Protein AF-A0A9E0DA96-F1 (afdb_monomer_lite)

Structure (mmCIF, N/CA/C/O backbone):
data_AF-A0A9E0DA96-F1
#
_entry.id   AF-A0A9E0DA96-F1
#
loop_
_atom_site.group_PDB
_atom_site.id
_atom_site.type_symbol
_atom_site.label_atom_id
_atom_site.label_alt_id
_atom_site.label_comp_id
_atom_site.label_asym_id
_atom_site.label_entity_id
_atom_site.label_seq_id
_atom_site.pdbx_PDB_ins_code
_atom_site.Cartn_x
_atom_site.Cartn_y
_atom_site.Cartn_z
_atom_site.occupancy
_atom_site.B_iso_or_equiv
_atom_site.auth_seq_id
_atom_site.auth_comp_id
_atom_site.auth_asym_id
_atom_site.auth_atom_id
_atom_site.pdbx_PDB_model_num
ATOM 1 N N . MET A 1 1 ? -25.715 -12.085 7.629 1.00 47.50 1 MET A N 1
ATOM 2 C CA . MET A 1 1 ? -24.615 -11.897 6.659 1.00 47.50 1 MET A CA 1
ATOM 3 C C . MET A 1 1 ? -23.548 -11.088 7.364 1.00 47.50 1 MET A C 1
ATOM 5 O O . MET A 1 1 ? -23.896 -10.048 7.914 1.00 47.50 1 MET A O 1
ATOM 9 N N . SER A 1 2 ? -22.311 -11.583 7.435 1.00 67.38 2 SER A N 1
ATOM 10 C CA . SER A 1 2 ? -21.195 -10.805 7.982 1.00 67.38 2 SER A CA 1
ATOM 11 C C . SER A 1 2 ? -20.965 -9.583 7.097 1.00 67.38 2 SER A C 1
ATOM 13 O O . SER A 1 2 ? -21.056 -9.684 5.877 1.00 67.38 2 SER A O 1
ATOM 15 N N . ARG A 1 3 ? -20.715 -8.424 7.704 1.00 85.88 3 ARG A N 1
ATOM 16 C CA . ARG A 1 3 ? -20.295 -7.226 6.967 1.00 85.88 3 ARG A CA 1
ATOM 17 C C . ARG A 1 3 ? -18.830 -7.373 6.510 1.00 85.88 3 ARG A C 1
ATOM 19 O O . ARG A 1 3 ? -18.086 -8.066 7.209 1.00 85.88 3 ARG A O 1
ATOM 26 N N . PRO A 1 4 ? -18.400 -6.675 5.441 1.00 90.69 4 PRO A N 1
ATOM 27 C CA . PRO A 1 4 ? -17.008 -6.695 4.996 1.00 90.69 4 PRO A CA 1
ATOM 28 C C . PRO A 1 4 ? -16.042 -6.249 6.091 1.00 90.69 4 PRO A C 1
ATOM 30 O O . PRO A 1 4 ? -16.393 -5.409 6.930 1.00 90.69 4 PRO A O 1
ATOM 33 N N . LEU A 1 5 ? -14.805 -6.747 6.014 1.00 92.12 5 LEU A N 1
ATOM 34 C CA . LEU A 1 5 ? -13.672 -6.193 6.750 1.00 92.12 5 LEU A CA 1
ATOM 35 C C . LEU A 1 5 ? -13.406 -4.773 6.237 1.00 92.12 5 LEU A C 1
ATOM 37 O O . LEU A 1 5 ? -13.048 -4.583 5.073 1.00 92.12 5 LEU A O 1
ATOM 41 N N . ARG A 1 6 ? -13.583 -3.776 7.104 1.00 94.12 6 ARG A N 1
ATOM 42 C CA . ARG A 1 6 ? -13.403 -2.363 6.769 1.00 94.12 6 ARG A CA 1
ATOM 43 C C . ARG A 1 6 ? -11.992 -1.898 7.097 1.00 94.12 6 ARG A C 1
ATOM 45 O O . ARG A 1 6 ? -11.590 -1.896 8.261 1.00 94.12 6 ARG A O 1
ATOM 52 N N . ILE A 1 7 ? -11.256 -1.479 6.074 1.00 95.12 7 ILE A N 1
ATOM 53 C CA . ILE A 1 7 ? -9.856 -1.068 6.177 1.00 95.12 7 ILE A CA 1
ATOM 54 C C . ILE A 1 7 ? -9.731 0.447 6.006 1.00 95.12 7 ILE A C 1
ATOM 56 O O . ILE A 1 7 ? -10.091 1.007 4.969 1.00 95.12 7 ILE A O 1
ATOM 60 N N . GLY A 1 8 ? -9.160 1.106 7.012 1.00 93.88 8 GLY A N 1
ATOM 61 C CA . GLY A 1 8 ? -8.645 2.466 6.898 1.00 93.88 8 GLY A CA 1
ATOM 62 C C . GLY A 1 8 ? -7.206 2.425 6.390 1.00 93.88 8 GLY A C 1
ATOM 63 O O . GLY A 1 8 ? -6.317 1.960 7.100 1.00 93.88 8 GLY A O 1
ATOM 64 N N . LEU A 1 9 ? -6.961 2.888 5.165 1.00 93.19 9 LEU A N 1
ATOM 65 C CA . LEU A 1 9 ? -5.626 2.876 4.562 1.00 93.19 9 LEU A CA 1
ATOM 66 C C . LEU A 1 9 ? -4.944 4.242 4.712 1.00 93.19 9 LEU A C 1
ATOM 68 O O . LEU A 1 9 ? -5.513 5.277 4.365 1.00 93.19 9 LEU A O 1
ATOM 72 N N . ILE A 1 10 ? -3.710 4.243 5.215 1.00 89.56 10 ILE A N 1
ATOM 73 C CA . ILE A 1 10 ? -2.866 5.429 5.360 1.00 89.56 10 ILE A CA 1
ATOM 74 C C . ILE A 1 10 ? -1.565 5.198 4.586 1.00 89.56 10 ILE A C 1
ATOM 76 O O . ILE A 1 10 ? -0.811 4.272 4.873 1.00 89.56 10 ILE A O 1
ATOM 80 N N . SER A 1 11 ? -1.293 6.074 3.621 1.00 87.50 11 SER A N 1
ATOM 81 C CA . SER A 1 11 ? -0.037 6.125 2.871 1.00 87.50 11 SER A CA 1
ATOM 82 C C . SER A 1 11 ? 0.258 7.570 2.436 1.00 87.50 11 SER A C 1
ATOM 84 O O . SER A 1 11 ? -0.482 8.492 2.793 1.00 87.50 11 SER A O 1
ATOM 86 N N . GLU A 1 12 ? 1.369 7.785 1.741 1.00 78.06 12 GLU A N 1
ATOM 87 C CA . GLU A 1 12 ? 1.944 9.106 1.459 1.00 78.06 12 GLU A CA 1
ATOM 88 C C . GLU A 1 12 ? 1.252 9.847 0.323 1.00 78.06 12 GLU A C 1
ATOM 90 O O . GLU A 1 12 ? 0.945 11.040 0.438 1.00 78.06 12 GLU A O 1
ATOM 95 N N . GLY A 1 13 ? 1.004 9.148 -0.779 1.00 75.00 13 GLY A N 1
ATOM 96 C CA . GLY A 1 13 ? 0.728 9.792 -2.044 1.00 75.00 13 GLY A CA 1
ATOM 97 C C . GLY A 1 13 ? -0.577 9.37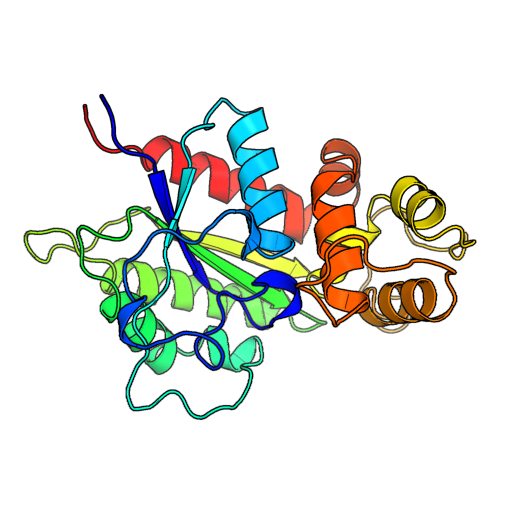3 -2.697 1.00 75.00 13 GLY A C 1
ATOM 98 O O . GLY A 1 13 ? -1.322 8.478 -2.293 1.00 75.00 13 GLY A O 1
ATOM 99 N N . ARG A 1 14 ? -0.856 10.100 -3.775 1.00 77.00 14 ARG A N 1
ATOM 100 C CA . ARG A 1 14 ? -1.985 9.846 -4.663 1.00 77.00 14 ARG A CA 1
ATOM 101 C C . ARG A 1 14 ? -1.751 8.620 -5.550 1.00 77.00 14 ARG A C 1
ATOM 103 O O . ARG A 1 14 ? -2.719 8.060 -6.048 1.00 77.00 14 ARG A O 1
ATOM 110 N N . LEU A 1 15 ? -0.498 8.214 -5.765 1.00 78.12 15 LEU A N 1
ATOM 111 C CA . LEU A 1 15 ? -0.156 7.048 -6.588 1.00 78.12 15 LEU A CA 1
ATOM 112 C C . LEU A 1 15 ? -0.643 5.751 -5.928 1.00 78.12 15 LEU A C 1
ATOM 114 O O . LEU A 1 15 ? -1.243 4.896 -6.575 1.00 78.12 15 LEU A O 1
ATOM 118 N N . GLU A 1 16 ? -0.463 5.665 -4.618 1.00 82.69 16 GLU A N 1
ATOM 119 C CA . GLU A 1 16 ? -0.844 4.548 -3.766 1.00 82.69 16 GLU A CA 1
ATOM 120 C C . GLU A 1 16 ? -2.354 4.576 -3.503 1.00 82.69 16 GLU A C 1
ATOM 122 O O . GLU A 1 16 ? -3.038 3.548 -3.571 1.00 82.69 16 GLU A O 1
ATOM 127 N N . LEU A 1 17 ? -2.880 5.775 -3.223 1.00 82.56 17 LEU A N 1
ATOM 128 C CA . LEU A 1 17 ? -4.237 5.955 -2.716 1.00 82.56 17 LEU A CA 1
ATOM 129 C C . LEU A 1 17 ? -5.292 6.284 -3.787 1.00 82.56 17 LEU A C 1
ATOM 131 O O . LEU A 1 17 ? -6.487 6.220 -3.515 1.00 82.56 17 LEU A O 1
ATOM 135 N N . GLY A 1 18 ? -4.894 6.614 -5.013 1.00 82.38 18 GLY A N 1
ATOM 136 C CA . GLY A 1 18 ? -5.836 6.978 -6.069 1.00 82.38 18 GLY A CA 1
ATOM 137 C C . GLY A 1 18 ? -6.607 8.255 -5.723 1.00 82.38 18 GLY A C 1
ATOM 138 O O . GLY A 1 18 ? -6.023 9.271 -5.345 1.00 82.38 18 GLY A O 1
ATOM 139 N N . THR A 1 19 ? -7.932 8.235 -5.864 1.00 76.12 19 THR A N 1
ATOM 140 C CA . THR A 1 19 ? -8.780 9.403 -5.547 1.00 76.12 19 THR A CA 1
ATOM 141 C C . THR A 1 19 ? -9.256 9.447 -4.096 1.00 76.12 19 THR A C 1
ATOM 143 O O . THR A 1 19 ? -10.025 10.334 -3.742 1.00 76.12 19 THR A O 1
ATOM 146 N N . SER A 1 20 ? -8.777 8.546 -3.231 1.00 71.19 20 SER A N 1
ATOM 147 C CA . SER A 1 20 ? -9.152 8.516 -1.811 1.00 71.19 20 SER A CA 1
ATOM 148 C C . SER A 1 20 ? -8.359 9.477 -0.910 1.00 71.19 20 SER A C 1
ATOM 150 O O . SER A 1 20 ? -8.432 9.398 0.319 1.00 71.19 20 SER A O 1
ATOM 152 N N . VAL A 1 21 ? -7.629 10.427 -1.499 1.00 71.06 21 VAL A N 1
ATOM 153 C CA . VAL A 1 21 ? -6.859 11.448 -0.772 1.00 71.06 21 VAL A CA 1
ATOM 154 C C . VAL A 1 21 ? -7.766 12.639 -0.385 1.00 71.06 21 VAL A C 1
ATOM 156 O O . VAL A 1 21 ? -8.583 13.072 -1.201 1.00 71.06 21 VAL A O 1
ATOM 159 N N . PRO A 1 22 ? -7.671 13.208 0.840 1.00 61.75 22 PRO A N 1
ATOM 160 C CA . PRO A 1 22 ? -8.656 14.186 1.338 1.00 61.75 22 PRO A CA 1
ATOM 161 C C . PRO A 1 22 ? -8.767 15.515 0.611 1.00 61.75 22 PRO A C 1
ATOM 163 O O . PRO A 1 22 ? -9.748 16.227 0.801 1.00 61.75 22 PRO A O 1
ATOM 166 N N . ASP A 1 23 ? -7.747 15.911 -0.140 1.00 64.38 23 ASP A N 1
ATOM 167 C CA . ASP A 1 23 ? -7.777 17.134 -0.936 1.00 64.38 23 ASP A CA 1
ATOM 168 C C . ASP A 1 23 ? -8.729 17.021 -2.137 1.00 64.38 23 ASP A C 1
ATOM 170 O O . ASP A 1 23 ? -9.162 18.046 -2.663 1.00 64.38 23 ASP A O 1
ATOM 174 N N . ILE A 1 24 ? -9.088 15.792 -2.519 1.00 63.44 24 ILE A N 1
ATOM 175 C CA . ILE A 1 24 ? -10.028 15.464 -3.596 1.00 63.44 24 ILE A CA 1
ATOM 176 C C . ILE A 1 24 ? -11.423 15.133 -3.039 1.00 63.44 24 ILE A C 1
ATOM 178 O O . ILE A 1 24 ? -12.418 15.312 -3.738 1.00 63.44 24 ILE A O 1
ATOM 182 N N . LEU A 1 25 ? -11.503 14.672 -1.787 1.00 68.38 25 LEU A N 1
ATOM 183 C CA . LEU A 1 25 ? -12.739 14.178 -1.179 1.00 68.38 25 LEU A CA 1
ATOM 184 C C . LEU A 1 25 ? -13.660 15.292 -0.672 1.00 68.38 25 LEU A C 1
ATOM 186 O O . LEU A 1 25 ? -13.225 16.255 -0.025 1.00 68.38 25 LEU A O 1
ATOM 190 N N . ASP A 1 26 ? -14.960 15.106 -0.900 1.00 77.12 26 ASP A N 1
ATOM 191 C CA . ASP A 1 26 ? -15.992 15.893 -0.239 1.00 77.12 26 ASP A CA 1
ATOM 192 C C . ASP A 1 26 ? -15.986 15.549 1.266 1.00 77.12 26 ASP A C 1
ATOM 194 O O . ASP A 1 26 ? -15.904 14.371 1.624 1.00 77.12 26 ASP A O 1
ATOM 198 N N . PRO A 1 27 ? -16.063 16.532 2.185 1.00 78.38 27 PRO A N 1
ATOM 199 C CA . PRO A 1 27 ? -16.169 16.256 3.618 1.00 78.38 27 PRO A CA 1
ATOM 200 C C . PRO A 1 27 ? -17.270 15.250 3.986 1.00 78.38 27 PRO A C 1
ATOM 202 O O . PRO A 1 27 ? -17.114 14.501 4.948 1.00 78.38 27 PRO A O 1
ATOM 205 N N . SER A 1 28 ? -18.364 15.217 3.223 1.00 82.06 28 SER A N 1
ATOM 206 C CA . SER A 1 28 ? -19.478 14.291 3.424 1.00 82.06 28 SER A CA 1
ATOM 207 C C . SER A 1 28 ? -19.148 12.837 3.081 1.00 82.06 28 SER A C 1
ATOM 209 O O . SER A 1 28 ? -19.948 11.962 3.409 1.00 82.06 28 SER A O 1
ATOM 211 N N . ASP A 1 29 ? -18.009 12.554 2.444 1.00 84.94 29 ASP A N 1
ATOM 212 C CA . ASP A 1 29 ? -17.572 11.195 2.108 1.00 84.94 29 ASP A CA 1
ATOM 213 C C . ASP A 1 29 ? -16.848 10.477 3.249 1.00 84.94 29 ASP A C 1
ATOM 215 O O . ASP A 1 29 ? -16.639 9.267 3.167 1.00 84.94 29 ASP A O 1
ATOM 219 N N . GLY A 1 30 ? -16.514 11.177 4.337 1.00 85.69 30 GLY A N 1
ATOM 220 C CA . GLY A 1 30 ? -15.904 10.567 5.518 1.00 85.69 30 GLY A CA 1
ATOM 221 C C . GLY A 1 30 ? -16.715 9.380 6.052 1.00 85.69 30 GLY A C 1
ATOM 222 O O . GLY A 1 30 ? -17.937 9.454 6.186 1.00 85.69 30 GLY A O 1
ATOM 223 N N . GLY A 1 31 ? -16.036 8.265 6.328 1.00 87.12 31 GLY A N 1
ATOM 224 C CA . GLY A 1 31 ? -16.654 7.040 6.841 1.00 87.12 31 GLY A CA 1
ATOM 225 C C . GLY A 1 31 ? -17.381 6.194 5.790 1.00 87.12 31 GLY A C 1
ATOM 226 O O . GLY A 1 31 ? -17.819 5.085 6.101 1.00 87.12 31 GLY A O 1
ATOM 227 N N . LYS A 1 32 ? -17.503 6.663 4.539 1.00 92.06 32 LYS A N 1
ATOM 228 C CA . LYS A 1 32 ? -18.099 5.876 3.449 1.00 92.06 32 LYS A CA 1
ATOM 229 C C . LYS A 1 32 ? -17.107 4.871 2.869 1.00 92.06 32 LYS A C 1
ATOM 231 O O . LYS A 1 32 ? -15.895 5.088 2.869 1.00 92.06 32 LYS A O 1
ATOM 236 N N . ILE A 1 33 ? -17.653 3.786 2.321 1.00 93.25 33 ILE A N 1
ATOM 237 C CA . ILE A 1 33 ? -16.885 2.811 1.546 1.00 93.25 33 ILE A CA 1
ATOM 238 C C . ILE A 1 33 ? -16.393 3.478 0.259 1.00 93.25 33 ILE A C 1
ATOM 240 O O . ILE A 1 33 ? -17.177 4.100 -0.459 1.00 93.25 33 ILE A O 1
ATOM 244 N N . ILE A 1 34 ? -15.102 3.324 -0.019 1.00 91.06 34 ILE A N 1
ATOM 245 C CA . ILE A 1 34 ? -14.464 3.779 -1.253 1.00 91.06 34 ILE A CA 1
ATOM 246 C C . ILE A 1 34 ? -15.002 2.931 -2.402 1.00 91.06 34 ILE A C 1
ATOM 248 O O . ILE A 1 34 ? -15.005 1.701 -2.326 1.00 91.06 34 ILE A O 1
ATOM 252 N N . ASN A 1 35 ? -15.464 3.575 -3.472 1.00 88.12 35 ASN A N 1
ATOM 253 C CA . ASN A 1 35 ? -15.836 2.848 -4.679 1.00 88.12 35 ASN A CA 1
ATOM 254 C C . ASN A 1 35 ? -14.578 2.172 -5.263 1.00 88.12 35 ASN A C 1
ATOM 256 O O . ASN A 1 35 ? -13.569 2.860 -5.404 1.00 88.12 35 ASN A O 1
ATOM 260 N N . PRO A 1 36 ? -14.615 0.887 -5.662 1.00 85.50 36 PRO A N 1
ATOM 261 C CA . PRO A 1 36 ? -13.480 0.232 -6.315 1.00 85.50 36 PRO A CA 1
ATOM 262 C C . PRO A 1 36 ? -12.886 1.007 -7.504 1.00 85.50 36 PRO A C 1
ATOM 264 O O . PRO A 1 36 ? -11.685 0.960 -7.730 1.00 85.50 36 PRO A O 1
ATOM 267 N N . ASP A 1 37 ? -13.687 1.796 -8.228 1.00 82.31 37 ASP A N 1
ATOM 268 C CA . ASP A 1 37 ? -13.199 2.665 -9.313 1.00 82.31 37 ASP A CA 1
ATOM 269 C C . ASP A 1 37 ? -12.393 3.894 -8.841 1.00 82.31 37 ASP A C 1
ATOM 271 O O . ASP A 1 37 ? -11.824 4.615 -9.661 1.00 82.31 37 ASP A O 1
ATOM 275 N N . GLN A 1 38 ? -12.401 4.183 -7.541 1.00 83.12 38 GLN A N 1
ATOM 276 C CA . GLN A 1 38 ? -11.687 5.287 -6.890 1.00 83.12 38 GLN A CA 1
ATOM 277 C C . GLN A 1 38 ? -10.442 4.819 -6.125 1.00 83.12 38 GLN A C 1
ATOM 279 O O . GLN A 1 38 ? -9.686 5.662 -5.620 1.00 83.12 38 GLN A O 1
ATOM 284 N N . GLU A 1 39 ? -10.252 3.502 -6.028 1.00 87.81 39 GLU A N 1
ATOM 285 C CA . GLU A 1 39 ? -9.115 2.856 -5.387 1.00 87.81 39 GLU A CA 1
ATOM 286 C C . GLU A 1 39 ? -7.816 3.118 -6.164 1.00 87.81 39 GLU A C 1
ATOM 288 O O . GLU A 1 39 ? -7.798 3.292 -7.381 1.00 87.81 39 GLU A O 1
ATOM 293 N N . GLY A 1 40 ? -6.706 3.180 -5.431 1.00 89.56 40 GLY A N 1
ATOM 294 C CA . GLY A 1 40 ? -5.365 3.264 -6.008 1.00 89.56 40 GLY A CA 1
ATOM 295 C C . GLY A 1 40 ? -4.696 1.899 -6.175 1.00 89.56 40 GLY A C 1
ATOM 296 O O . GLY A 1 40 ? -5.263 0.846 -5.868 1.00 89.56 40 GLY A O 1
ATOM 297 N N . ALA A 1 41 ? -3.435 1.923 -6.603 1.00 92.81 41 ALA A N 1
ATOM 298 C CA . ALA A 1 41 ? -2.626 0.720 -6.778 1.00 92.81 41 ALA A CA 1
ATOM 299 C C . ALA A 1 41 ? -2.485 -0.089 -5.473 1.00 92.81 41 ALA A C 1
ATOM 301 O O . ALA A 1 41 ? -2.663 -1.305 -5.472 1.00 92.81 41 ALA A O 1
ATOM 302 N N . LEU A 1 42 ? -2.248 0.576 -4.336 1.00 94.62 42 LEU A N 1
ATOM 303 C CA . LEU A 1 42 ? -2.039 -0.111 -3.058 1.00 94.62 42 LEU A CA 1
ATOM 304 C C . LEU A 1 42 ? -3.307 -0.819 -2.557 1.00 94.62 42 LEU A C 1
ATOM 306 O O . LEU A 1 42 ? -3.233 -1.931 -2.040 1.00 94.62 42 LEU A O 1
ATOM 310 N N . HIS A 1 43 ? -4.472 -0.200 -2.753 1.00 95.00 43 HIS A N 1
ATOM 311 C CA . HIS A 1 43 ? -5.768 -0.806 -2.442 1.00 95.00 43 HIS A CA 1
ATOM 312 C C . HIS A 1 43 ? -5.960 -2.114 -3.223 1.00 95.00 43 HIS A C 1
ATOM 314 O O . HIS A 1 43 ? -6.310 -3.146 -2.649 1.00 95.00 43 HIS A O 1
ATOM 320 N N . THR A 1 44 ? -5.648 -2.069 -4.521 1.00 94.44 44 THR A N 1
ATOM 321 C CA . THR A 1 44 ? -5.761 -3.209 -5.436 1.00 94.44 44 THR A CA 1
ATOM 322 C C . THR A 1 44 ? -4.823 -4.344 -5.020 1.00 94.44 44 THR A C 1
ATOM 324 O O . THR A 1 44 ? -5.270 -5.483 -4.900 1.00 94.44 44 THR A O 1
ATOM 327 N N . LEU A 1 45 ? -3.559 -4.043 -4.690 1.00 95.88 45 LEU A N 1
ATOM 328 C CA . LEU A 1 45 ? -2.612 -5.047 -4.187 1.00 95.88 45 LEU A CA 1
ATOM 329 C C . LEU A 1 45 ? -3.102 -5.710 -2.897 1.00 95.88 45 LEU A C 1
ATOM 331 O O . LEU A 1 45 ? -3.146 -6.934 -2.819 1.00 95.88 45 LEU A O 1
ATOM 335 N N . ILE A 1 46 ? -3.520 -4.917 -1.905 1.00 96.44 46 ILE A N 1
ATOM 336 C CA . ILE A 1 46 ? -4.047 -5.429 -0.631 1.00 96.44 46 ILE A CA 1
ATOM 337 C C . ILE A 1 46 ? -5.254 -6.338 -0.877 1.00 96.44 46 ILE A C 1
ATOM 339 O O . ILE A 1 46 ? -5.342 -7.419 -0.298 1.00 96.44 46 ILE A O 1
ATOM 343 N N . ARG A 1 47 ? -6.180 -5.924 -1.748 1.00 95.56 47 ARG A N 1
ATOM 344 C CA . ARG A 1 47 ? -7.373 -6.704 -2.092 1.00 95.56 47 ARG A CA 1
ATOM 345 C C . ARG A 1 47 ? -7.009 -8.040 -2.738 1.00 95.56 47 ARG A C 1
ATOM 347 O O . ARG A 1 47 ? -7.558 -9.061 -2.330 1.00 95.56 47 ARG A O 1
ATOM 354 N N . ARG A 1 48 ? -6.093 -8.047 -3.712 1.00 96.25 48 ARG A N 1
ATOM 355 C CA . ARG A 1 48 ? -5.646 -9.279 -4.385 1.00 96.25 48 ARG A CA 1
ATOM 356 C C . ARG A 1 48 ? -4.936 -10.225 -3.414 1.00 96.25 48 ARG A C 1
ATOM 358 O O . ARG A 1 48 ? -5.208 -11.421 -3.428 1.00 96.25 48 ARG A O 1
ATOM 365 N N . GLU A 1 49 ? -4.098 -9.689 -2.533 1.00 96.81 49 GLU A N 1
ATOM 366 C CA . GLU A 1 49 ? -3.382 -10.456 -1.508 1.00 96.81 49 GLU A CA 1
ATOM 367 C C . GLU A 1 49 ? -4.326 -11.096 -0.481 1.00 96.81 49 GLU A C 1
ATOM 369 O O . GLU A 1 49 ? -4.255 -12.296 -0.211 1.00 96.81 49 GLU A O 1
ATOM 374 N N . LEU A 1 50 ? -5.281 -10.323 0.044 1.00 96.06 50 LEU A N 1
ATOM 375 C CA . LEU A 1 50 ? -6.301 -10.836 0.960 1.00 96.06 50 LEU A CA 1
ATOM 376 C C . LEU A 1 50 ? -7.228 -11.852 0.271 1.00 96.06 50 LEU A C 1
ATOM 378 O O . LEU A 1 50 ? -7.529 -12.902 0.845 1.00 96.06 50 LEU A O 1
ATOM 382 N N . GLY A 1 51 ? -7.623 -11.599 -0.979 1.00 95.62 51 GLY A N 1
ATOM 383 C CA . GLY A 1 51 ? -8.415 -12.539 -1.771 1.00 95.62 51 GLY A CA 1
ATOM 384 C C . GLY A 1 51 ? -7.693 -13.867 -2.015 1.00 95.62 51 GLY A C 1
ATOM 385 O O . GLY A 1 51 ? -8.294 -14.933 -1.871 1.00 95.62 51 GLY A O 1
ATOM 386 N N . GLY A 1 52 ? -6.378 -13.823 -2.260 1.00 94.62 52 GLY A N 1
ATOM 387 C CA . GLY A 1 52 ? -5.526 -15.006 -2.422 1.00 94.62 52 GLY A CA 1
ATOM 388 C C . GLY A 1 52 ? -5.494 -15.935 -1.202 1.00 94.62 52 GLY A C 1
ATOM 389 O O . GLY A 1 52 ? -5.230 -17.127 -1.345 1.00 94.62 52 GLY A O 1
ATOM 390 N N . VAL A 1 53 ? -5.828 -15.428 -0.010 1.00 94.38 53 VAL A N 1
ATOM 391 C CA . VAL A 1 53 ? -5.944 -16.219 1.230 1.00 94.38 53 VAL A CA 1
ATOM 392 C C . VAL A 1 53 ? -7.393 -16.456 1.678 1.00 94.38 53 VAL A C 1
ATOM 394 O O . VAL A 1 53 ? -7.620 -16.867 2.819 1.00 94.38 53 VAL A O 1
ATOM 397 N N . GLY A 1 54 ? -8.371 -16.202 0.802 1.00 92.88 54 GLY A N 1
ATOM 398 C CA . GLY A 1 54 ? -9.800 -16.430 1.043 1.00 92.88 54 GLY A CA 1
ATOM 399 C C . GLY A 1 54 ? -10.541 -15.283 1.742 1.00 92.88 54 GLY A C 1
ATOM 400 O O . GLY A 1 54 ? -11.723 -15.422 2.053 1.00 92.88 54 GLY A O 1
ATOM 401 N N . LEU A 1 55 ? -9.888 -14.140 1.977 1.00 91.88 55 LEU A N 1
ATOM 402 C CA . LEU A 1 55 ? -10.487 -12.946 2.582 1.00 91.88 55 LEU A CA 1
ATOM 403 C C . LEU A 1 55 ? -11.002 -11.997 1.489 1.00 91.88 55 LEU A C 1
ATOM 405 O O . LEU A 1 55 ? -10.438 -10.935 1.246 1.00 91.88 55 LEU A O 1
ATOM 409 N N . ASN A 1 56 ? -12.078 -12.403 0.812 1.00 89.25 56 ASN A N 1
ATOM 410 C CA . ASN A 1 56 ? -12.606 -11.686 -0.359 1.00 89.25 56 ASN A CA 1
ATOM 411 C C . ASN A 1 56 ? -13.508 -10.486 -0.013 1.00 89.25 56 ASN A C 1
ATOM 413 O O . ASN A 1 56 ? -13.623 -9.552 -0.806 1.00 89.25 56 ASN A O 1
ATOM 417 N N . ASP A 1 57 ? -14.155 -10.499 1.156 1.00 91.50 57 ASP A N 1
ATOM 418 C CA . ASP A 1 57 ? -15.117 -9.467 1.564 1.00 91.50 57 ASP A CA 1
ATOM 419 C C . ASP A 1 57 ? -14.417 -8.317 2.309 1.00 91.50 57 ASP A C 1
ATOM 421 O O . ASP A 1 57 ? -14.421 -8.230 3.540 1.00 91.50 57 ASP A O 1
ATOM 425 N N . VAL A 1 58 ? -13.737 -7.463 1.537 1.00 93.06 58 VAL A N 1
ATOM 426 C CA . VAL A 1 58 ? -12.940 -6.328 2.029 1.00 93.06 58 VAL A CA 1
ATOM 427 C C . VAL A 1 58 ? -13.460 -5.022 1.438 1.00 93.06 58 VAL A C 1
ATOM 429 O O . VAL A 1 58 ? -13.670 -4.906 0.228 1.00 93.06 58 VAL A O 1
ATOM 432 N N . ALA A 1 59 ? -13.610 -4.008 2.284 1.00 94.75 59 ALA A N 1
ATOM 433 C CA . ALA A 1 59 ? -13.988 -2.658 1.892 1.00 94.75 59 ALA A CA 1
ATOM 434 C C . ALA A 1 59 ? -12.977 -1.652 2.445 1.00 94.75 59 ALA A C 1
ATOM 436 O O . ALA A 1 59 ? -12.631 -1.703 3.623 1.00 94.75 59 ALA A O 1
ATOM 437 N N . PHE A 1 60 ? -12.533 -0.706 1.623 1.00 94.88 60 PHE A N 1
ATOM 438 C CA . PHE A 1 60 ? -11.748 0.422 2.115 1.00 94.88 60 PHE A CA 1
ATOM 439 C C . PHE A 1 60 ? -12.666 1.578 2.482 1.00 94.88 60 PHE A C 1
ATOM 441 O O . PHE A 1 60 ? -13.733 1.733 1.889 1.00 94.88 60 PHE A O 1
ATOM 448 N N . VAL A 1 61 ? -12.267 2.377 3.468 1.00 93.44 61 VAL A N 1
ATOM 449 C CA . VAL A 1 61 ? -13.111 3.438 4.026 1.00 93.44 61 VAL A CA 1
ATOM 450 C C . VAL A 1 61 ? -12.417 4.788 3.926 1.00 93.44 61 VAL A C 1
ATOM 452 O O . VAL A 1 61 ? -11.267 4.948 4.340 1.00 93.44 61 VAL A O 1
ATOM 455 N N . HIS A 1 62 ? -13.132 5.782 3.400 1.00 89.56 62 HIS A N 1
ATOM 456 C CA . HIS A 1 62 ? -12.662 7.159 3.374 1.00 89.56 62 HIS A CA 1
ATOM 457 C C . HIS A 1 62 ? -12.474 7.683 4.796 1.00 89.56 62 HIS A C 1
ATOM 459 O O . HIS A 1 62 ? -13.345 7.540 5.656 1.00 89.56 62 HIS A O 1
ATOM 465 N N . ARG A 1 63 ? -11.340 8.332 5.056 1.00 84.56 63 ARG A N 1
ATOM 466 C CA . ARG A 1 63 ? -11.165 9.092 6.297 1.00 84.56 63 ARG A CA 1
ATOM 467 C C . ARG A 1 63 ? -11.987 10.367 6.281 1.00 84.56 63 ARG A C 1
ATOM 469 O O . ARG A 1 63 ? -12.172 10.979 5.229 1.00 84.56 63 ARG A O 1
ATOM 476 N N . HIS A 1 64 ? -12.425 10.796 7.458 1.00 82.88 64 HIS A N 1
ATOM 477 C CA . HIS A 1 64 ? -13.067 12.095 7.604 1.00 82.88 64 HIS A CA 1
ATOM 478 C C . HIS A 1 64 ? -12.036 13.196 7.380 1.00 82.88 64 HIS A C 1
ATOM 480 O O . HIS A 1 64 ? -10.930 13.167 7.926 1.00 82.88 64 HIS A O 1
ATOM 486 N N . ARG A 1 65 ? -12.392 14.185 6.560 1.00 76.69 65 ARG A N 1
ATOM 487 C CA . ARG A 1 65 ? -11.521 15.332 6.317 1.00 76.69 65 ARG A CA 1
ATOM 488 C C . ARG A 1 65 ? -11.392 16.148 7.598 1.00 76.69 65 ARG A C 1
ATOM 490 O O . ARG A 1 65 ? -12.395 16.578 8.167 1.00 76.69 65 ARG A O 1
ATOM 497 N N . THR A 1 66 ? -10.166 16.420 8.038 1.00 67.25 66 THR A N 1
ATOM 498 C CA . THR A 1 66 ? -9.955 17.260 9.219 1.00 67.25 66 THR A CA 1
ATOM 499 C C . THR A 1 66 ? -9.810 18.727 8.813 1.00 67.25 66 THR A C 1
ATOM 501 O O . THR A 1 66 ? -9.237 19.058 7.776 1.00 67.25 66 THR A O 1
ATOM 504 N N . VAL A 1 67 ? -10.280 19.650 9.659 1.00 56.72 67 VAL A N 1
ATOM 505 C CA . VAL A 1 67 ? -10.202 21.111 9.418 1.00 56.72 67 VAL A CA 1
ATOM 506 C C . VAL A 1 67 ? -8.750 21.603 9.240 1.00 56.72 67 VAL A C 1
ATOM 508 O O . VAL A 1 67 ? -8.514 22.682 8.706 1.00 56.72 67 VAL A O 1
ATOM 511 N N . LYS A 1 68 ? -7.757 20.812 9.676 1.00 58.50 68 LYS A N 1
ATOM 512 C CA . LYS A 1 68 ? -6.317 21.119 9.593 1.00 58.50 68 LYS A CA 1
ATOM 513 C C . LYS A 1 68 ? -5.595 20.404 8.446 1.00 58.50 68 LYS A C 1
ATOM 515 O O . LYS A 1 68 ? -4.367 20.506 8.362 1.00 58.50 68 LYS A O 1
ATOM 520 N N . ASP A 1 69 ? -6.317 19.700 7.577 1.00 60.50 69 ASP A N 1
ATOM 521 C CA . ASP A 1 69 ? -5.748 19.162 6.345 1.00 60.50 69 ASP A CA 1
ATOM 522 C C . ASP A 1 69 ? -5.543 20.307 5.346 1.00 60.50 69 ASP A C 1
ATOM 524 O O . ASP A 1 69 ? -6.390 20.620 4.508 1.00 60.50 69 ASP A O 1
ATOM 528 N N . ASN A 1 70 ? -4.391 20.972 5.465 1.00 54.66 70 ASN A N 1
ATOM 529 C CA . ASN A 1 70 ? -3.867 21.810 4.391 1.00 54.66 70 ASN A CA 1
ATOM 530 C C . ASN A 1 70 ? -3.690 20.941 3.134 1.00 54.66 70 ASN A C 1
ATOM 532 O O . ASN A 1 70 ? -3.348 19.766 3.251 1.00 54.66 70 ASN A O 1
ATOM 536 N N . ARG A 1 71 ? -3.864 21.528 1.941 1.00 53.62 71 ARG A N 1
ATOM 537 C CA . ARG A 1 71 ? -3.757 20.879 0.610 1.00 53.62 71 ARG A CA 1
ATOM 538 C C . ARG A 1 71 ? -2.345 20.353 0.254 1.00 53.62 71 ARG A C 1
ATOM 540 O O . ARG A 1 71 ? -1.973 20.326 -0.912 1.00 53.62 71 ARG A O 1
ATOM 547 N N . ILE A 1 72 ? -1.517 20.025 1.242 1.00 55.81 72 ILE A N 1
ATOM 548 C CA . ILE A 1 72 ? -0.127 19.606 1.065 1.00 55.81 72 ILE A CA 1
ATOM 549 C C . ILE A 1 72 ? -0.076 18.081 1.177 1.00 55.81 72 ILE A C 1
ATOM 551 O O . ILE A 1 72 ? -0.372 17.528 2.240 1.00 55.81 72 ILE A O 1
ATOM 555 N N . LEU A 1 73 ? 0.317 17.424 0.081 1.00 57.34 73 LEU A N 1
ATOM 556 C CA . LEU A 1 73 ? 0.655 16.000 0.057 1.00 57.34 73 LEU A CA 1
ATOM 557 C C . LEU A 1 73 ? 1.735 15.699 1.105 1.00 57.34 73 LEU A C 1
ATOM 559 O O . LEU A 1 73 ? 2.672 16.476 1.298 1.00 57.34 73 LEU A O 1
ATOM 563 N N . ARG A 1 74 ? 1.570 14.590 1.826 1.00 64.69 74 ARG A N 1
ATOM 564 C CA . ARG A 1 74 ? 2.390 14.248 2.991 1.00 64.69 74 ARG A CA 1
ATOM 565 C C . ARG A 1 74 ? 3.505 13.297 2.565 1.00 64.69 74 ARG A C 1
ATOM 567 O O . ARG A 1 74 ? 3.246 12.315 1.896 1.00 64.69 74 ARG A O 1
ATOM 574 N N . THR A 1 75 ? 4.734 13.572 2.990 1.00 62.53 75 THR A N 1
ATOM 575 C CA . THR A 1 75 ? 5.859 12.631 2.855 1.00 62.53 75 THR A CA 1
ATOM 576 C C . THR A 1 75 ? 5.821 11.592 3.972 1.00 62.53 75 THR A C 1
ATOM 578 O O . THR A 1 75 ? 5.203 11.834 5.018 1.00 62.53 75 THR A O 1
ATOM 581 N N . GLY A 1 76 ? 6.566 10.499 3.839 1.00 58.88 76 GLY A N 1
ATOM 582 C CA . GLY A 1 76 ? 6.555 9.377 4.783 1.00 58.88 76 GLY A CA 1
ATOM 583 C C . GLY A 1 76 ? 6.890 9.746 6.193 1.00 58.88 76 GLY A C 1
ATOM 584 O O . GLY A 1 76 ? 6.324 9.219 7.147 1.00 58.88 76 GLY A O 1
ATOM 585 N N . HIS A 1 77 ? 7.774 10.731 6.341 1.00 66.81 77 HIS A N 1
ATOM 586 C CA . HIS A 1 77 ? 8.131 11.223 7.660 1.00 66.81 77 HIS A CA 1
ATOM 587 C C . HIS A 1 77 ? 6.947 11.914 8.334 1.00 66.81 77 HIS A C 1
ATOM 589 O O . HIS A 1 77 ? 6.752 11.775 9.537 1.00 66.81 77 HIS A O 1
ATOM 595 N N . SER A 1 78 ? 6.144 12.647 7.563 1.00 69.94 78 SER A N 1
ATOM 596 C CA . SER A 1 78 ? 4.979 13.365 8.074 1.00 69.94 78 SER A CA 1
ATOM 597 C C . SER A 1 78 ? 3.768 12.458 8.305 1.00 69.94 78 SER A C 1
ATOM 599 O O . SER A 1 78 ? 2.996 12.723 9.226 1.00 69.94 78 SER A O 1
ATOM 601 N N . VAL A 1 79 ? 3.634 11.372 7.534 1.00 75.25 79 VAL A N 1
ATOM 602 C CA . VAL A 1 79 ? 2.552 10.388 7.694 1.00 75.25 79 VAL A CA 1
ATOM 603 C C . VAL A 1 79 ? 2.673 9.615 9.006 1.00 75.25 79 VAL A C 1
ATOM 605 O O . VAL A 1 79 ? 1.655 9.301 9.612 1.00 75.25 79 VAL A O 1
ATOM 608 N N . ILE A 1 80 ? 3.891 9.372 9.496 1.00 80.88 80 ILE A N 1
ATOM 609 C CA . ILE A 1 80 ? 4.123 8.639 10.753 1.00 80.88 80 ILE A CA 1
ATOM 610 C C . ILE A 1 80 ? 4.224 9.528 11.996 1.00 80.88 80 ILE A C 1
ATOM 612 O O . ILE A 1 80 ? 4.489 9.033 13.090 1.00 80.88 80 ILE A O 1
ATOM 616 N N . GLN A 1 81 ? 4.029 10.845 11.868 1.00 83.31 81 GLN A N 1
ATOM 617 C CA . GLN A 1 81 ? 4.087 11.730 13.031 1.00 83.31 81 GLN A CA 1
ATOM 618 C C . GLN A 1 81 ? 2.954 11.390 14.011 1.00 83.31 81 GLN A C 1
ATOM 620 O O . GLN A 1 81 ? 1.788 11.447 13.613 1.00 83.31 81 GLN A O 1
ATOM 625 N N . PRO A 1 82 ? 3.245 11.152 15.306 1.00 84.19 82 PRO A N 1
ATOM 626 C CA . PRO A 1 82 ? 2.234 10.752 16.289 1.00 84.19 82 PRO A CA 1
ATOM 627 C C . PRO A 1 82 ? 1.023 11.682 16.337 1.00 84.19 82 PRO A C 1
ATOM 629 O O . PRO A 1 82 ? -0.119 11.240 16.353 1.00 84.19 82 PRO A O 1
ATOM 632 N N . LYS A 1 83 ? 1.270 12.996 16.279 1.00 84.62 83 LYS A N 1
ATOM 633 C CA . LYS A 1 83 ? 0.226 14.030 16.287 1.00 84.62 83 LYS A CA 1
ATOM 634 C C . LYS A 1 83 ? -0.669 13.996 15.048 1.00 84.62 83 LYS A C 1
ATOM 636 O O . LYS A 1 83 ? -1.810 14.444 15.114 1.00 84.62 83 LYS A O 1
ATOM 641 N N . TYR A 1 84 ? -0.135 13.571 13.909 1.00 83.94 84 TYR A N 1
ATOM 642 C CA . TYR A 1 84 ? -0.913 13.415 12.688 1.00 83.94 84 TYR A CA 1
ATOM 643 C C . TYR A 1 84 ? -1.690 12.102 12.728 1.00 83.94 84 TYR A C 1
ATOM 645 O O . TYR A 1 84 ? -2.904 12.131 12.558 1.00 83.94 84 TYR A O 1
ATOM 653 N N . LEU A 1 85 ? -1.026 10.986 13.040 1.00 85.38 85 LEU A N 1
ATOM 654 C CA . LEU A 1 85 ? -1.669 9.677 13.137 1.00 85.38 85 LEU A CA 1
ATOM 655 C C . LEU A 1 85 ? -2.819 9.670 14.136 1.00 85.38 85 LEU A C 1
ATOM 657 O O . LEU A 1 85 ? -3.899 9.219 13.778 1.00 85.38 85 LEU A O 1
ATOM 661 N N . SER A 1 86 ? -2.638 10.232 15.335 1.00 84.31 86 SER A N 1
ATOM 662 C CA . SER A 1 86 ? -3.726 10.308 16.313 1.00 84.31 86 SER A CA 1
ATOM 663 C C . SER A 1 86 ? -4.936 11.037 15.738 1.00 84.31 86 SER A C 1
ATOM 665 O O . SER A 1 86 ? -6.040 10.522 15.810 1.00 84.31 86 SER A O 1
ATOM 667 N N . ARG A 1 87 ? -4.735 12.174 15.061 1.00 84.12 87 ARG A N 1
ATOM 668 C CA . ARG A 1 87 ? -5.819 12.931 14.410 1.00 84.12 87 ARG A CA 1
ATOM 669 C C . ARG A 1 87 ? -6.509 12.168 13.289 1.00 84.12 87 ARG A C 1
ATOM 671 O O . ARG A 1 87 ? -7.716 12.296 13.148 1.00 84.12 87 ARG A O 1
ATOM 678 N N . VAL A 1 88 ? -5.750 11.448 12.469 1.00 83.38 88 VAL A N 1
ATOM 679 C CA . VAL A 1 88 ? -6.306 10.683 11.347 1.00 83.38 88 VAL A CA 1
ATOM 680 C C . VAL A 1 88 ? -7.090 9.490 11.866 1.00 83.38 88 VAL A C 1
ATOM 682 O O . VAL A 1 88 ? -8.210 9.264 11.428 1.00 83.38 88 VAL A O 1
ATOM 685 N N . VAL A 1 89 ? -6.536 8.757 12.827 1.00 84.69 89 VAL A N 1
ATOM 686 C CA . VAL A 1 89 ? -7.173 7.558 13.368 1.00 84.69 89 VAL A CA 1
ATOM 687 C C . VAL A 1 89 ? -8.458 7.915 14.108 1.00 84.69 89 VAL A C 1
ATOM 689 O O . VAL A 1 89 ? -9.490 7.333 13.802 1.00 84.69 89 VAL A O 1
ATOM 692 N N . VAL A 1 90 ? -8.442 8.938 14.973 1.00 84.19 90 VAL A N 1
ATOM 693 C CA . VAL A 1 90 ? -9.666 9.395 15.666 1.00 84.19 90 VAL A CA 1
ATOM 694 C C . VAL A 1 90 ? -10.663 10.103 14.746 1.00 84.19 90 VAL A C 1
ATOM 696 O O . VAL A 1 90 ? -11.753 10.453 15.188 1.00 84.19 90 VAL A O 1
ATOM 699 N N . SER A 1 91 ? -10.293 10.373 13.489 1.00 86.00 91 SER A N 1
ATOM 700 C CA . SER A 1 91 ? -11.242 10.919 12.519 1.00 86.00 91 SER A CA 1
ATOM 701 C C . SER A 1 91 ? -12.261 9.868 12.089 1.00 86.00 91 SER A C 1
ATOM 703 O O . SER A 1 91 ? -13.394 10.237 11.812 1.00 86.00 91 SER A O 1
ATOM 705 N N . TRP A 1 92 ? -11.888 8.583 12.071 1.00 89.62 92 TRP A N 1
ATOM 706 C CA . TRP A 1 92 ? -12.833 7.488 11.873 1.00 89.62 92 TRP A CA 1
ATOM 707 C C . TRP A 1 92 ? -13.612 7.210 13.149 1.00 89.62 92 TRP A C 1
ATOM 709 O O . TRP A 1 92 ? -13.062 7.232 14.252 1.00 89.62 92 TRP A O 1
ATOM 719 N N . LYS A 1 93 ? -14.891 6.876 12.992 1.00 88.31 93 LYS A N 1
ATOM 720 C CA . LYS A 1 93 ? -15.681 6.356 14.106 1.00 88.31 93 LYS A CA 1
ATOM 721 C C . LYS A 1 93 ? -15.344 4.880 14.359 1.00 88.31 93 LYS A C 1
ATOM 723 O O . LYS A 1 93 ? -15.038 4.158 13.405 1.00 88.31 93 LYS A O 1
ATOM 728 N N . PRO A 1 94 ? -15.452 4.394 15.607 1.00 84.56 94 PRO A N 1
ATOM 729 C CA . PRO A 1 94 ? -15.187 2.995 15.963 1.00 84.56 94 PRO A CA 1
ATOM 730 C C . PRO A 1 94 ? -15.893 1.925 15.112 1.00 84.56 94 PRO A C 1
ATOM 732 O O . PRO A 1 94 ? -15.395 0.813 14.926 1.00 84.56 94 PRO A O 1
ATOM 735 N N . GLU A 1 95 ? -17.084 2.228 14.609 1.00 86.56 95 GLU A N 1
ATOM 736 C CA . GLU A 1 95 ? -17.897 1.344 13.773 1.00 86.56 95 GLU A CA 1
ATOM 737 C C . GLU A 1 95 ? -17.541 1.389 12.275 1.00 86.56 95 GLU A C 1
ATOM 739 O O . GLU A 1 95 ? -17.989 0.540 11.496 1.00 86.56 95 GLU A O 1
ATOM 744 N N . GLU A 1 96 ? -16.754 2.378 11.851 1.00 90.75 96 GLU A N 1
ATOM 745 C CA . GLU A 1 96 ? -16.409 2.600 10.446 1.00 90.75 96 GLU A CA 1
ATOM 746 C C . GLU A 1 96 ? -15.203 1.770 10.009 1.00 90.75 96 GLU A C 1
ATOM 748 O O . GLU A 1 96 ? -15.168 1.337 8.863 1.00 90.75 96 GLU A O 1
ATOM 753 N N . VAL A 1 97 ? -14.238 1.510 10.895 1.00 91.75 97 VAL A N 1
ATOM 754 C CA . VAL A 1 97 ? -12.980 0.832 10.549 1.00 91.75 97 VAL A CA 1
ATOM 755 C C . VAL A 1 97 ? -12.690 -0.317 11.510 1.00 91.75 97 VAL A C 1
ATOM 757 O O . VAL A 1 97 ? -12.681 -0.154 12.727 1.00 91.75 97 VAL A O 1
ATOM 760 N N . ASP A 1 98 ? -12.414 -1.496 10.955 1.00 91.12 98 ASP A N 1
ATOM 761 C CA . ASP A 1 98 ? -12.015 -2.689 11.710 1.00 91.12 98 ASP A CA 1
ATOM 762 C C . ASP A 1 98 ? -10.506 -2.778 11.886 1.00 91.12 98 ASP A C 1
ATOM 764 O O . ASP A 1 98 ? -10.022 -3.276 12.902 1.00 91.12 98 ASP A O 1
ATOM 768 N N . MET A 1 99 ? -9.777 -2.300 10.881 1.00 92.81 99 MET A N 1
ATOM 769 C CA . MET A 1 99 ? -8.334 -2.403 10.787 1.00 92.81 99 MET A CA 1
ATOM 770 C C . MET A 1 99 ? -7.753 -1.166 10.111 1.00 92.81 99 MET A C 1
ATOM 772 O O . MET A 1 99 ? -8.289 -0.681 9.117 1.00 92.81 99 MET A O 1
ATOM 776 N N . VAL A 1 100 ? -6.612 -0.698 10.605 1.00 93.75 100 VAL A N 1
ATOM 777 C CA . VAL A 1 100 ? -5.820 0.333 9.932 1.00 93.75 100 VAL A CA 1
ATOM 778 C C . VAL A 1 100 ? -4.606 -0.311 9.270 1.00 93.75 100 VAL A C 1
ATOM 780 O O . VAL A 1 100 ? -3.900 -1.115 9.877 1.00 93.75 100 VAL A O 1
ATOM 783 N N . VAL A 1 101 ? -4.358 0.050 8.016 1.00 94.75 101 VAL A N 1
ATOM 784 C CA . VAL A 1 101 ? -3.147 -0.326 7.284 1.00 94.75 101 VAL A CA 1
ATOM 785 C C . VAL A 1 101 ? -2.319 0.927 7.056 1.00 94.75 101 VAL A C 1
ATOM 787 O O . VAL A 1 101 ? -2.832 1.929 6.562 1.00 94.75 101 VAL A O 1
ATOM 790 N N . LEU A 1 102 ? -1.038 0.867 7.402 1.00 92.25 102 LEU A N 1
ATOM 791 C CA . LEU A 1 102 ? -0.092 1.963 7.220 1.00 92.25 102 LEU A CA 1
ATOM 792 C C . LEU A 1 102 ? 1.047 1.507 6.306 1.00 92.25 102 LEU A C 1
ATOM 794 O O . LEU A 1 102 ? 1.821 0.642 6.697 1.00 92.25 102 LEU A O 1
ATOM 798 N N . VAL A 1 103 ? 1.183 2.090 5.118 1.00 91.19 103 VAL A N 1
ATOM 799 C CA . VAL A 1 103 ? 2.309 1.798 4.213 1.00 91.19 103 VAL A CA 1
ATOM 800 C C . VAL A 1 103 ? 3.151 3.045 4.024 1.00 91.19 103 VAL A C 1
ATOM 802 O O . VAL A 1 103 ? 2.629 4.084 3.614 1.00 91.19 103 VAL A O 1
ATOM 805 N N . ILE A 1 104 ? 4.436 2.928 4.354 1.00 87.50 104 ILE A N 1
ATOM 806 C CA . ILE A 1 104 ? 5.397 4.031 4.413 1.00 87.50 104 ILE A CA 1
ATOM 807 C C . ILE A 1 104 ? 6.525 3.772 3.430 1.00 87.50 104 ILE A C 1
ATOM 809 O O . ILE A 1 104 ? 7.149 2.712 3.502 1.00 87.50 104 ILE A O 1
ATOM 813 N N . ASP A 1 105 ? 6.833 4.754 2.591 1.00 84.94 105 ASP A N 1
ATOM 814 C CA . ASP A 1 105 ? 8.035 4.723 1.779 1.00 84.94 105 ASP A CA 1
ATOM 815 C C . ASP A 1 105 ? 9.243 4.924 2.688 1.00 84.94 105 ASP A C 1
ATOM 817 O O . ASP A 1 105 ? 9.362 5.871 3.481 1.00 84.94 105 ASP A O 1
ATOM 821 N N . VAL A 1 106 ? 10.157 3.972 2.588 1.00 76.81 106 VAL A N 1
ATOM 822 C CA . VAL A 1 106 ? 11.454 4.043 3.228 1.00 76.81 106 VAL A CA 1
ATOM 823 C C . VAL A 1 106 ? 12.464 4.049 2.103 1.00 76.81 106 VAL A C 1
ATOM 825 O O . VAL A 1 106 ? 12.657 3.046 1.428 1.00 76.81 106 VAL A O 1
ATOM 828 N N . ASP A 1 107 ? 13.040 5.220 1.847 1.00 71.44 107 ASP A N 1
ATOM 829 C CA . ASP A 1 107 ? 14.155 5.366 0.916 1.00 71.44 107 ASP A CA 1
ATOM 830 C C . ASP A 1 107 ? 15.380 4.618 1.501 1.00 71.44 107 ASP A C 1
ATOM 832 O O . ASP A 1 107 ? 15.339 3.416 1.752 1.00 71.44 107 ASP A O 1
ATOM 836 N N . ASP A 1 108 ? 16.455 5.329 1.839 1.00 64.38 108 ASP A N 1
ATOM 837 C CA . ASP A 1 108 ? 17.653 4.735 2.453 1.00 64.38 108 ASP A CA 1
ATOM 838 C C . ASP A 1 108 ? 17.645 4.798 3.997 1.00 64.38 108 ASP A C 1
ATOM 840 O O . ASP A 1 108 ? 18.597 4.395 4.664 1.00 64.38 108 ASP A O 1
ATOM 844 N N . GLU A 1 109 ? 16.561 5.286 4.611 1.00 70.19 109 GLU A N 1
ATOM 845 C CA . GLU A 1 109 ? 16.448 5.472 6.068 1.00 70.19 109 GLU A CA 1
ATOM 846 C C . GLU A 1 109 ? 15.832 4.268 6.807 1.00 70.19 109 GLU A C 1
ATOM 848 O O . GLU A 1 109 ? 15.271 4.441 7.891 1.00 70.19 109 GLU A O 1
ATOM 853 N N . LEU A 1 110 ? 15.903 3.056 6.246 1.00 73.31 110 LEU A N 1
ATOM 854 C CA . LEU A 1 110 ? 15.175 1.872 6.733 1.00 73.31 110 LEU A CA 1
ATOM 855 C C . LEU A 1 110 ? 15.237 1.693 8.261 1.00 73.31 110 LEU A C 1
ATOM 857 O O . LEU A 1 110 ? 14.194 1.603 8.905 1.00 73.31 110 LEU A O 1
ATOM 861 N N . LEU A 1 111 ? 16.438 1.723 8.849 1.00 73.06 111 LEU A N 1
ATOM 862 C CA . LEU A 1 111 ? 16.627 1.565 10.299 1.00 73.06 111 LEU A CA 1
ATOM 863 C C . LEU A 1 111 ? 15.920 2.667 11.102 1.00 73.06 111 LEU A C 1
ATOM 865 O O . LEU A 1 111 ? 15.162 2.383 12.024 1.00 73.06 111 LEU A O 1
ATOM 869 N N . SER A 1 112 ? 16.088 3.936 10.710 1.00 75.50 112 SER A N 1
ATOM 870 C CA . SER A 1 112 ? 15.396 5.056 11.369 1.00 75.50 112 SER A CA 1
ATOM 871 C C . SER A 1 112 ? 13.875 4.961 11.216 1.00 75.50 112 SER A C 1
ATOM 873 O O . SER A 1 112 ? 13.122 5.481 12.044 1.00 75.50 112 SER A O 1
ATOM 875 N N . ARG A 1 113 ? 13.405 4.336 10.134 1.00 79.19 113 ARG A N 1
ATOM 876 C CA . ARG A 1 113 ? 11.984 4.199 9.826 1.00 79.19 113 ARG A CA 1
ATOM 877 C C . ARG A 1 113 ? 11.335 3.051 10.579 1.00 79.19 113 ARG A C 1
ATOM 879 O O . ARG A 1 113 ? 10.209 3.238 11.023 1.00 79.19 113 ARG A O 1
ATOM 886 N N . GLN A 1 114 ? 12.035 1.945 10.808 1.00 80.94 114 GLN A N 1
ATOM 887 C CA . GLN A 1 114 ? 11.533 0.822 11.606 1.00 80.94 114 GLN A CA 1
ATOM 888 C C . GLN A 1 114 ? 11.115 1.263 13.017 1.00 80.94 114 GLN A C 1
ATOM 890 O O . GLN A 1 114 ? 9.972 1.028 13.414 1.00 80.94 114 GLN A O 1
ATOM 895 N N . ASP A 1 115 ? 11.973 2.006 13.722 1.00 81.81 115 ASP A N 1
ATOM 896 C CA . ASP A 1 115 ? 11.663 2.517 15.066 1.00 81.81 115 ASP A CA 1
ATOM 897 C C . ASP A 1 115 ? 10.446 3.453 15.060 1.00 81.81 115 ASP A C 1
ATOM 899 O O . ASP A 1 115 ? 9.539 3.357 15.896 1.00 81.81 115 ASP A O 1
ATOM 903 N N . LYS A 1 116 ? 10.387 4.354 14.073 1.00 84.12 116 LYS A N 1
ATOM 904 C CA . LYS A 1 116 ? 9.262 5.286 13.920 1.00 84.12 116 LYS A CA 1
ATOM 905 C C . LYS A 1 116 ? 7.967 4.557 13.563 1.00 84.12 116 LYS A C 1
ATOM 907 O O . LYS A 1 116 ? 6.902 5.003 13.986 1.00 84.12 116 LYS A O 1
ATOM 912 N N . VAL A 1 117 ? 8.036 3.447 12.829 1.00 85.50 117 VAL A N 1
ATOM 913 C CA . VAL A 1 117 ? 6.867 2.632 12.483 1.00 85.50 117 VAL A CA 1
ATOM 914 C C . VAL A 1 117 ? 6.350 1.845 13.682 1.00 85.50 117 VAL A C 1
ATOM 916 O O . VAL A 1 117 ? 5.142 1.846 13.899 1.00 85.50 117 VAL A O 1
ATOM 919 N N . ALA A 1 118 ? 7.212 1.278 14.527 1.00 86.25 118 ALA A N 1
ATOM 920 C CA . ALA A 1 118 ? 6.770 0.662 15.783 1.00 86.25 118 ALA A CA 1
ATOM 921 C C . ALA A 1 118 ? 6.053 1.682 16.691 1.00 86.25 118 ALA A C 1
ATOM 923 O O . ALA A 1 118 ? 4.987 1.416 17.262 1.00 86.25 118 ALA A O 1
ATOM 924 N N . HIS A 1 119 ? 6.588 2.903 16.768 1.00 87.31 119 HIS A N 1
ATOM 925 C CA . HIS A 1 119 ? 5.925 3.985 17.486 1.00 87.31 119 HIS A CA 1
ATOM 926 C C . HIS A 1 119 ? 4.588 4.385 16.832 1.00 87.31 119 HIS A C 1
ATOM 928 O O . HIS A 1 119 ? 3.581 4.531 17.525 1.00 87.31 119 HIS A O 1
ATOM 934 N N . ALA A 1 120 ? 4.537 4.490 15.502 1.00 87.19 120 ALA A N 1
ATOM 935 C CA . ALA A 1 120 ? 3.311 4.759 14.751 1.00 87.19 120 ALA A CA 1
ATOM 936 C C . ALA A 1 120 ? 2.230 3.690 14.977 1.00 87.19 120 ALA A C 1
ATOM 938 O O . ALA A 1 120 ? 1.076 4.041 15.217 1.00 87.19 120 ALA A O 1
ATOM 939 N N . GLN A 1 121 ? 2.590 2.403 14.968 1.00 89.50 121 GLN A N 1
ATOM 940 C CA . GLN A 1 121 ? 1.677 1.297 15.283 1.00 89.50 121 GLN A CA 1
ATOM 941 C C . GLN A 1 121 ? 1.066 1.450 16.671 1.00 89.50 121 GLN A C 1
ATOM 943 O O . GLN A 1 121 ? -0.139 1.257 16.844 1.00 89.50 121 GLN A O 1
ATOM 948 N N . THR A 1 122 ? 1.890 1.826 17.651 1.00 88.81 122 THR A N 1
ATOM 949 C CA . THR A 1 122 ? 1.439 2.065 19.024 1.00 88.81 122 THR A CA 1
ATOM 950 C C . THR A 1 122 ? 0.423 3.203 19.061 1.00 88.81 122 THR A C 1
ATOM 952 O O . THR A 1 122 ? -0.651 3.049 19.639 1.00 88.81 122 THR A O 1
ATOM 955 N N . VAL A 1 123 ? 0.712 4.315 18.379 1.00 89.00 123 VAL A N 1
ATOM 956 C CA . VAL A 1 123 ? -0.205 5.460 18.285 1.00 89.00 123 VAL A CA 1
ATOM 957 C C . VAL A 1 123 ? -1.520 5.061 17.619 1.00 89.00 123 VAL A C 1
ATOM 959 O O . VAL A 1 123 ? -2.580 5.397 18.139 1.00 89.00 123 VAL A O 1
ATOM 962 N N . VAL A 1 124 ? -1.481 4.327 16.504 1.00 88.12 124 VAL A N 1
ATOM 963 C CA . VAL A 1 124 ? -2.697 3.850 15.827 1.00 88.12 124 VAL A CA 1
ATOM 964 C C . VAL A 1 124 ? -3.515 2.965 16.762 1.00 88.12 124 VAL A C 1
ATOM 966 O O . VAL A 1 124 ? -4.702 3.205 16.942 1.00 88.12 124 VAL A O 1
ATOM 969 N N . THR A 1 125 ? -2.873 1.998 17.414 1.00 86.69 125 THR A N 1
ATOM 970 C CA . THR A 1 125 ? -3.539 1.056 18.322 1.00 86.69 125 THR A CA 1
ATOM 971 C C . THR A 1 125 ? -4.208 1.769 19.496 1.00 86.69 125 THR A C 1
ATOM 973 O O . THR A 1 125 ? -5.342 1.457 19.834 1.00 86.69 125 THR A O 1
ATOM 976 N N . GLN A 1 126 ? -3.542 2.762 20.090 1.00 87.88 126 GLN A N 1
ATOM 977 C CA . GLN A 1 126 ? -4.079 3.541 21.211 1.00 87.88 126 GLN A CA 1
ATOM 978 C C . GLN A 1 126 ? -5.264 4.438 20.828 1.00 87.88 126 GLN A C 1
ATOM 980 O O . GLN A 1 126 ? -6.021 4.837 21.708 1.00 87.88 126 GLN A O 1
ATOM 985 N N . ASN A 1 127 ? -5.404 4.790 19.547 1.00 87.81 127 ASN A N 1
ATOM 986 C CA . ASN A 1 127 ? -6.425 5.725 19.069 1.00 87.81 127 ASN A CA 1
ATOM 987 C C . ASN A 1 127 ? -7.540 5.048 18.258 1.00 87.81 127 ASN A C 1
ATOM 989 O O . ASN A 1 127 ? -8.580 5.664 18.040 1.00 87.81 127 ASN A O 1
ATOM 993 N N . LEU A 1 128 ? -7.343 3.810 17.798 1.00 87.81 128 LEU A N 1
ATOM 994 C CA . LEU A 1 128 ? -8.381 3.022 17.144 1.00 87.81 128 LEU A CA 1
ATOM 995 C C . LEU A 1 128 ? -9.254 2.386 18.224 1.00 87.81 128 LEU A C 1
ATOM 997 O O . LEU A 1 128 ? -8.920 1.330 18.753 1.00 87.81 128 LEU A O 1
ATOM 1001 N N . LEU A 1 129 ? -10.344 3.057 18.576 1.00 86.88 129 LEU A N 1
ATOM 1002 C CA . LEU A 1 129 ? -11.228 2.630 19.657 1.00 86.88 129 LEU A CA 1
ATOM 1003 C C . LEU A 1 129 ? -12.365 1.742 19.137 1.00 86.88 129 LEU A C 1
ATOM 1005 O O . LEU A 1 129 ? -12.726 1.799 17.961 1.00 86.88 129 LEU A O 1
ATOM 1009 N N . ASP A 1 130 ? -12.928 0.913 20.010 1.00 85.00 130 ASP A N 1
ATOM 1010 C CA . ASP A 1 130 ? -14.217 0.259 19.801 1.00 85.00 130 ASP A CA 1
ATOM 1011 C C . ASP A 1 130 ? -15.392 1.131 20.288 1.00 85.00 130 ASP A C 1
ATOM 1013 O O . ASP A 1 130 ? -15.223 2.307 20.616 1.00 85.00 130 ASP A O 1
ATOM 1017 N N . GLN A 1 131 ? -16.607 0.575 20.251 1.00 84.56 131 GLN A N 1
ATOM 1018 C CA . GLN A 1 131 ? -17.832 1.304 20.602 1.00 84.56 131 GLN A CA 1
ATOM 1019 C C . GLN A 1 131 ? -17.883 1.709 22.081 1.00 84.56 131 GLN A C 1
ATOM 1021 O O . GLN A 1 131 ? -18.566 2.674 22.416 1.00 84.56 131 GLN A O 1
ATOM 1026 N N . ASP A 1 132 ? -17.125 1.022 22.935 1.00 85.62 132 ASP A N 1
ATOM 1027 C CA . ASP A 1 132 ? -17.019 1.300 24.365 1.00 85.62 132 ASP A CA 1
ATOM 1028 C C . ASP A 1 132 ? -15.844 2.247 24.675 1.00 85.62 132 ASP A C 1
ATOM 1030 O O . ASP A 1 132 ? -15.560 2.554 25.834 1.00 85.62 132 ASP A O 1
ATOM 1034 N N . GLY A 1 133 ? -15.152 2.741 23.640 1.00 82.62 133 GLY A N 1
ATOM 1035 C CA . GLY A 1 133 ? -13.991 3.615 23.777 1.00 82.62 133 GLY A CA 1
ATOM 1036 C C . GLY A 1 133 ? -12.714 2.874 24.175 1.00 82.62 133 GLY A C 1
ATOM 1037 O O . GLY A 1 133 ? -11.751 3.514 24.603 1.00 82.62 133 GLY A O 1
ATOM 1038 N N . VAL A 1 134 ? -12.680 1.545 24.047 1.00 86.50 134 VAL A N 1
ATOM 1039 C CA . VAL A 1 134 ? -11.520 0.721 24.395 1.00 86.50 134 VAL A CA 1
ATOM 1040 C C . VAL A 1 134 ? -10.605 0.566 23.173 1.00 86.50 134 VAL A C 1
ATOM 1042 O O . VAL A 1 134 ? -11.086 0.311 22.067 1.00 86.50 134 VAL A O 1
ATOM 1045 N N . PRO A 1 135 ? -9.275 0.709 23.325 1.00 84.00 135 PRO A N 1
ATOM 1046 C CA . PRO A 1 135 ? -8.330 0.494 22.233 1.00 84.00 135 PRO A CA 1
ATOM 1047 C C . PRO A 1 135 ? -8.435 -0.904 21.613 1.00 84.00 135 PRO A C 1
ATOM 1049 O O . PRO A 1 135 ? -8.344 -1.923 22.301 1.00 84.00 135 PRO A O 1
ATOM 1052 N N . ARG A 1 136 ? -8.536 -0.962 20.285 1.00 82.12 136 ARG A N 1
ATOM 1053 C CA . ARG A 1 136 ? -8.553 -2.209 19.522 1.00 82.12 136 ARG A CA 1
ATOM 1054 C C . ARG A 1 136 ? -7.134 -2.709 19.265 1.00 82.12 136 ARG A C 1
ATOM 1056 O O . ARG A 1 136 ? -6.497 -2.382 18.261 1.00 82.12 136 ARG A O 1
ATOM 1063 N N . LEU A 1 137 ? -6.644 -3.534 20.185 1.00 81.19 137 LEU A N 1
ATOM 1064 C CA . LEU A 1 137 ? -5.330 -4.169 20.081 1.00 81.19 137 LEU A CA 1
ATOM 1065 C C . LEU A 1 137 ? -5.233 -5.068 18.840 1.00 81.19 137 LEU A C 1
ATOM 1067 O O . LEU A 1 137 ? -6.195 -5.731 18.457 1.00 81.19 137 LEU A O 1
ATOM 1071 N N . ASN A 1 138 ? -4.045 -5.119 18.230 1.00 81.31 138 ASN A N 1
ATOM 1072 C CA . ASN A 1 138 ? -3.733 -6.001 17.097 1.00 81.31 138 ASN A CA 1
ATOM 1073 C C . ASN A 1 138 ? -4.644 -5.804 15.868 1.00 81.31 138 ASN A C 1
ATOM 1075 O O . ASN A 1 138 ? -4.917 -6.755 15.140 1.00 81.31 138 ASN A O 1
ATOM 1079 N N . ARG A 1 139 ? -5.111 -4.569 15.636 1.00 87.81 139 ARG A N 1
ATOM 1080 C CA . ARG A 1 139 ? -5.902 -4.140 14.464 1.00 87.81 139 ARG A CA 1
ATOM 1081 C C . ARG A 1 139 ? -5.125 -3.225 13.510 1.00 87.81 139 ARG A C 1
ATOM 1083 O O . ARG A 1 139 ? -5.716 -2.498 12.717 1.00 87.81 139 ARG A O 1
ATOM 1090 N N . CYS A 1 140 ? -3.798 -3.223 13.598 1.00 89.62 140 CYS A N 1
ATOM 1091 C CA . CYS A 1 140 ? -2.927 -2.406 12.760 1.00 89.62 140 CYS A CA 1
ATOM 1092 C C . CYS A 1 140 ? -1.907 -3.295 12.043 1.00 89.62 140 CYS A C 1
ATOM 1094 O O . CYS A 1 140 ? -1.224 -4.081 12.699 1.00 89.62 140 CYS A O 1
ATOM 1096 N N . ALA A 1 141 ? -1.795 -3.164 10.720 1.00 90.44 141 ALA A N 1
ATOM 1097 C CA . ALA A 1 141 ? -0.691 -3.738 9.950 1.00 90.44 141 ALA A CA 1
ATOM 1098 C C . 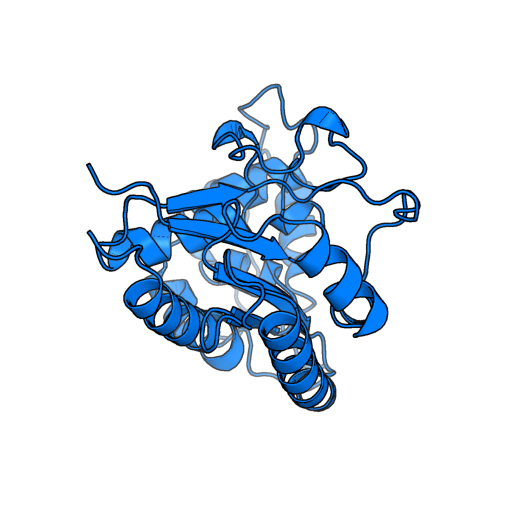ALA A 1 141 ? 0.122 -2.634 9.285 1.00 90.44 141 ALA A C 1
ATOM 1100 O O . ALA A 1 141 ? -0.417 -1.585 8.921 1.00 90.44 141 ALA A O 1
ATOM 1101 N N . THR A 1 142 ? 1.417 -2.883 9.100 1.00 88.25 142 THR A N 1
ATOM 1102 C CA . THR A 1 142 ? 2.324 -1.899 8.517 1.00 88.25 142 THR A CA 1
ATOM 1103 C C . THR A 1 142 ? 3.158 -2.476 7.398 1.00 88.25 142 THR A C 1
ATOM 1105 O O . THR A 1 142 ? 3.722 -3.554 7.544 1.00 88.25 142 THR A O 1
ATOM 1108 N N . GLY A 1 143 ? 3.297 -1.721 6.318 1.00 84.06 143 GLY A N 1
ATOM 1109 C CA . GLY A 1 143 ? 4.264 -1.997 5.271 1.00 84.06 143 GLY A CA 1
ATOM 1110 C C . GLY A 1 143 ? 5.357 -0.944 5.240 1.00 84.06 143 GLY A C 1
ATOM 1111 O O . GLY A 1 143 ? 5.086 0.249 5.388 1.00 84.06 143 GLY A O 1
ATOM 1112 N N . LEU A 1 144 ? 6.590 -1.395 5.033 1.00 84.00 144 LEU A N 1
ATOM 1113 C CA . LEU A 1 144 ? 7.712 -0.534 4.687 1.00 84.00 144 LEU A CA 1
ATOM 1114 C C . LEU A 1 144 ? 8.015 -0.761 3.211 1.00 84.00 144 LEU A C 1
ATOM 1116 O O . LEU A 1 144 ? 8.528 -1.812 2.840 1.00 84.00 144 LEU A O 1
ATOM 1120 N N . ALA A 1 145 ? 7.661 0.202 2.372 1.00 80.62 145 ALA A N 1
ATOM 1121 C CA . ALA A 1 145 ? 7.975 0.182 0.957 1.00 80.62 145 ALA A CA 1
ATOM 1122 C C . ALA A 1 145 ? 9.431 0.624 0.762 1.00 80.62 145 ALA A C 1
ATOM 1124 O O . ALA A 1 145 ? 9.745 1.816 0.727 1.00 80.62 145 ALA A O 1
ATOM 1125 N N . ILE A 1 146 ? 10.335 -0.358 0.732 1.00 80.88 146 ILE A N 1
ATOM 1126 C CA . ILE A 1 146 ? 11.780 -0.137 0.633 1.00 80.88 146 ILE A CA 1
ATOM 1127 C C . ILE A 1 146 ? 12.125 0.344 -0.768 1.00 80.88 146 ILE A C 1
ATOM 1129 O O . ILE A 1 146 ? 11.736 -0.281 -1.750 1.00 80.88 146 ILE A O 1
ATOM 1133 N N . LYS A 1 147 ? 12.868 1.455 -0.845 1.00 76.56 147 LYS A N 1
ATOM 1134 C CA . LYS A 1 147 ? 13.103 2.200 -2.086 1.00 76.56 147 LYS A CA 1
ATOM 1135 C C . LYS A 1 147 ? 11.780 2.547 -2.771 1.00 76.56 147 LYS A C 1
ATOM 1137 O O . LYS A 1 147 ? 11.693 2.408 -3.984 1.00 76.56 147 LYS A O 1
ATOM 1142 N N . ASN A 1 148 ? 10.797 2.999 -1.985 1.00 83.88 148 ASN A N 1
ATOM 1143 C CA . ASN A 1 148 ? 9.437 3.419 -2.353 1.00 83.88 148 ASN A CA 1
ATOM 1144 C C . ASN A 1 148 ? 8.487 2.351 -2.913 1.00 83.88 148 ASN A C 1
ATOM 1146 O O . ASN A 1 148 ? 8.884 1.274 -3.353 1.00 83.88 148 ASN A O 1
ATOM 1150 N N . PHE A 1 149 ? 7.193 2.679 -2.886 1.00 88.94 149 PHE A N 1
ATOM 1151 C CA . PHE A 1 149 ? 6.098 1.816 -3.321 1.00 88.94 149 PHE A CA 1
ATOM 1152 C C . PHE A 1 149 ? 6.226 1.345 -4.775 1.00 88.94 149 PHE A C 1
ATOM 1154 O O . PHE A 1 149 ? 5.844 0.216 -5.093 1.00 88.94 149 PHE A O 1
ATOM 1161 N N . ASP A 1 150 ? 6.805 2.161 -5.662 1.00 90.88 150 ASP A N 1
ATOM 1162 C CA . ASP A 1 150 ? 7.026 1.778 -7.057 1.00 90.88 150 ASP A CA 1
ATOM 1163 C C . ASP A 1 150 ? 7.942 0.554 -7.194 1.00 90.88 150 ASP A C 1
ATOM 1165 O O . ASP A 1 150 ? 7.828 -0.166 -8.184 1.00 90.88 150 ASP A O 1
ATOM 1169 N N . THR A 1 151 ? 8.792 0.265 -6.200 1.00 90.88 151 THR A N 1
ATOM 1170 C CA . THR A 1 151 ? 9.597 -0.967 -6.168 1.00 90.88 151 THR A CA 1
ATOM 1171 C C . THR A 1 151 ? 8.721 -2.217 -6.215 1.00 90.88 151 THR A C 1
ATOM 1173 O O . THR A 1 151 ? 9.031 -3.150 -6.954 1.00 90.88 151 THR A O 1
ATOM 1176 N N . TRP A 1 152 ? 7.589 -2.226 -5.508 1.00 93.50 152 TRP A N 1
ATOM 1177 C CA . TRP A 1 152 ? 6.674 -3.370 -5.502 1.00 93.50 152 TRP A CA 1
ATOM 1178 C C . TRP A 1 152 ? 5.984 -3.561 -6.853 1.00 93.50 152 TRP A C 1
ATOM 1180 O O . TRP A 1 152 ? 5.802 -4.688 -7.305 1.00 93.50 152 TRP A O 1
ATOM 1190 N N . LEU A 1 153 ? 5.633 -2.463 -7.527 1.00 94.69 153 LEU A N 1
ATOM 1191 C CA . LEU A 1 153 ? 5.034 -2.514 -8.863 1.00 94.69 153 LEU A CA 1
ATOM 1192 C C . LEU A 1 153 ? 6.051 -2.906 -9.941 1.00 94.69 153 LEU A C 1
ATOM 1194 O O . LEU A 1 153 ? 5.688 -3.569 -10.908 1.00 94.69 153 LEU A O 1
ATOM 1198 N N . LEU A 1 154 ? 7.313 -2.500 -9.776 1.00 93.06 154 LEU A N 1
ATOM 1199 C CA . LEU A 1 154 ? 8.401 -2.788 -10.710 1.00 93.06 154 LEU A CA 1
ATOM 1200 C C . LEU A 1 154 ? 8.924 -4.229 -10.597 1.00 93.06 154 LEU A C 1
ATOM 1202 O O . LEU A 1 154 ? 9.581 -4.703 -11.522 1.00 93.06 154 LEU A O 1
ATOM 1206 N N . ALA A 1 155 ? 8.646 -4.924 -9.490 1.00 92.88 155 ALA A N 1
ATOM 1207 C CA . ALA A 1 155 ? 9.149 -6.270 -9.219 1.00 92.88 155 ALA A CA 1
ATOM 1208 C C . ALA A 1 155 ? 8.833 -7.277 -10.330 1.00 92.88 155 ALA A C 1
ATOM 1210 O O . ALA A 1 155 ? 9.700 -8.059 -10.718 1.00 92.88 155 ALA A O 1
ATOM 1211 N N . ASP A 1 156 ? 7.638 -7.225 -10.907 1.00 94.44 156 ASP A N 1
ATOM 1212 C CA . ASP A 1 156 ? 7.305 -8.015 -12.091 1.00 94.44 156 ASP A CA 1
ATOM 1213 C C . ASP A 1 156 ? 7.683 -7.252 -13.370 1.00 94.44 156 ASP A C 1
ATOM 1215 O O . ASP A 1 156 ? 6.850 -6.656 -14.058 1.00 94.44 156 ASP A O 1
ATOM 1219 N N . THR A 1 157 ? 8.983 -7.243 -13.665 1.00 92.50 157 THR A N 1
ATOM 1220 C CA . THR A 1 157 ? 9.558 -6.502 -14.795 1.00 92.50 157 THR A CA 1
ATOM 1221 C C . THR A 1 157 ? 8.978 -6.927 -16.139 1.00 92.50 157 THR A C 1
ATOM 1223 O O . THR A 1 157 ? 8.823 -6.081 -17.019 1.00 92.50 157 THR A O 1
ATOM 1226 N N . ASP A 1 158 ? 8.624 -8.202 -16.299 1.00 93.25 158 ASP A N 1
ATOM 1227 C CA . ASP A 1 158 ? 8.086 -8.733 -17.552 1.00 93.25 158 ASP A CA 1
ATOM 1228 C C . ASP A 1 158 ? 6.671 -8.211 -17.794 1.00 93.25 158 ASP A C 1
ATOM 1230 O O . ASP A 1 158 ? 6.356 -7.721 -18.884 1.00 93.25 158 ASP A O 1
ATOM 1234 N N . THR A 1 159 ? 5.830 -8.224 -16.758 1.00 95.62 159 THR A N 1
ATOM 1235 C CA . THR A 1 159 ? 4.487 -7.645 -16.841 1.00 95.62 159 THR A CA 1
ATOM 1236 C C . THR A 1 159 ? 4.538 -6.133 -17.050 1.00 95.62 159 THR A C 1
ATOM 1238 O O . THR A 1 159 ? 3.771 -5.605 -17.858 1.00 95.62 159 THR A O 1
ATOM 1241 N N . VAL A 1 160 ? 5.468 -5.426 -16.397 1.00 94.75 160 VAL A N 1
ATOM 1242 C CA . VAL A 1 160 ? 5.660 -3.981 -16.607 1.00 94.75 160 VAL A CA 1
ATOM 1243 C C . VAL A 1 160 ? 6.074 -3.681 -18.047 1.00 94.75 160 VAL A C 1
ATOM 1245 O O . VAL A 1 160 ? 5.469 -2.823 -18.695 1.00 94.75 160 VAL A O 1
ATOM 1248 N N . ALA A 1 161 ? 7.076 -4.395 -18.566 1.00 93.88 161 ALA A N 1
ATOM 1249 C CA . ALA A 1 161 ? 7.554 -4.251 -19.938 1.00 93.88 161 ALA A CA 1
ATOM 1250 C C . ALA A 1 161 ? 6.443 -4.538 -20.959 1.00 93.88 161 ALA A C 1
ATOM 1252 O O . ALA A 1 161 ? 6.282 -3.788 -21.922 1.00 93.88 161 ALA A O 1
ATOM 1253 N N . SER A 1 162 ? 5.641 -5.576 -20.712 1.00 94.69 162 SER A N 1
ATOM 1254 C CA . SER A 1 162 ? 4.509 -5.966 -21.554 1.00 94.69 162 SER A CA 1
ATOM 1255 C C . SER A 1 162 ? 3.406 -4.902 -21.572 1.00 94.69 162 SER A C 1
ATOM 1257 O O . SER A 1 162 ? 3.064 -4.390 -22.641 1.00 94.69 162 SER A O 1
ATOM 1259 N N . LEU A 1 163 ? 2.904 -4.490 -20.398 1.00 94.19 163 LEU A N 1
ATOM 1260 C CA . LEU A 1 163 ? 1.827 -3.496 -20.290 1.00 94.19 163 LEU A CA 1
ATOM 1261 C C . LEU A 1 163 ? 2.211 -2.166 -20.941 1.00 94.19 163 LEU A C 1
ATOM 1263 O O . LEU A 1 163 ? 1.410 -1.546 -21.641 1.00 94.19 163 LEU A O 1
ATOM 1267 N N . LEU A 1 164 ? 3.437 -1.712 -20.685 1.00 94.38 164 LEU A N 1
ATOM 1268 C CA . LEU A 1 164 ? 3.924 -0.430 -21.178 1.00 94.38 164 LEU A CA 1
ATOM 1269 C C . LEU A 1 164 ? 4.513 -0.538 -22.591 1.00 94.38 164 LEU A C 1
ATOM 1271 O O . LEU A 1 164 ? 4.771 0.488 -23.216 1.00 94.38 164 LEU A O 1
ATOM 1275 N N . SER A 1 165 ? 4.689 -1.746 -23.131 1.00 93.00 165 SER A N 1
ATOM 1276 C CA . SER A 1 165 ? 5.347 -1.980 -24.423 1.00 93.00 165 SER A CA 1
ATOM 1277 C C . SER A 1 165 ? 6.719 -1.292 -24.508 1.00 93.00 165 SER A C 1
ATOM 1279 O O . SER A 1 165 ? 7.035 -0.613 -25.486 1.00 93.00 165 SER A O 1
ATOM 1281 N N . VAL A 1 166 ? 7.526 -1.439 -23.453 1.00 92.06 166 VAL A N 1
ATOM 1282 C CA . VAL A 1 166 ? 8.879 -0.868 -23.339 1.00 92.06 166 VAL A CA 1
ATOM 1283 C C . VAL A 1 166 ? 9.899 -1.948 -23.007 1.00 92.06 166 VAL A C 1
ATOM 1285 O O . VAL A 1 166 ? 9.562 -2.998 -22.470 1.00 92.06 166 VAL A O 1
ATOM 1288 N N . VAL A 1 167 ? 11.171 -1.664 -23.277 1.00 87.12 167 VAL A N 1
ATOM 1289 C CA . VAL A 1 167 ? 12.287 -2.489 -22.804 1.00 87.12 167 VAL A CA 1
ATOM 1290 C C . VAL A 1 167 ? 12.797 -1.894 -21.497 1.00 87.12 167 VAL A C 1
ATOM 1292 O O . VAL A 1 167 ? 13.290 -0.766 -21.481 1.00 87.12 167 VAL A O 1
ATOM 1295 N N . LEU A 1 168 ? 12.671 -2.641 -20.402 1.00 84.50 168 LEU A N 1
ATOM 1296 C CA . LEU A 1 168 ? 13.306 -2.285 -19.135 1.00 84.50 168 LEU A CA 1
ATOM 1297 C C . LEU A 1 168 ? 14.778 -2.706 -19.148 1.00 84.50 168 LEU A C 1
ATOM 1299 O O . LEU A 1 168 ? 15.171 -3.632 -19.859 1.00 84.50 168 LEU A O 1
ATOM 1303 N N . ALA A 1 169 ? 15.604 -2.008 -18.372 1.00 70.31 169 ALA A N 1
ATOM 1304 C CA . ALA A 1 169 ? 17.023 -2.319 -18.287 1.00 70.31 169 ALA A CA 1
ATOM 1305 C C . ALA A 1 169 ? 17.231 -3.734 -17.716 1.00 70.31 169 ALA A C 1
ATOM 1307 O O . ALA A 1 169 ? 16.626 -4.107 -16.711 1.00 70.31 169 ALA A O 1
ATOM 1308 N N . ALA A 1 170 ? 18.092 -4.519 -18.368 1.00 62.59 170 ALA A N 1
ATOM 1309 C CA . ALA A 1 170 ? 18.358 -5.914 -18.011 1.00 62.59 170 ALA A CA 1
ATOM 1310 C C . ALA A 1 170 ? 19.195 -6.082 -16.723 1.00 62.59 170 ALA A C 1
ATOM 1312 O O . ALA A 1 170 ? 19.465 -7.206 -16.314 1.00 62.59 170 ALA A O 1
ATOM 1313 N N . ASP A 1 171 ? 19.635 -4.985 -16.102 1.00 69.06 171 ASP A N 1
ATOM 1314 C CA . ASP A 1 171 ? 20.537 -4.958 -14.947 1.00 69.06 171 ASP A CA 1
ATOM 1315 C C . ASP A 1 171 ? 19.827 -4.692 -13.609 1.00 69.06 171 ASP A C 1
ATOM 1317 O O . ASP A 1 171 ? 20.487 -4.431 -12.601 1.00 69.06 171 ASP A O 1
ATOM 1321 N N . LEU A 1 172 ? 18.492 -4.780 -13.565 1.00 77.69 172 LEU A N 1
ATOM 1322 C CA . LEU A 1 172 ? 17.769 -4.734 -12.297 1.00 77.69 172 LEU A CA 1
ATOM 1323 C C . LEU A 1 172 ? 18.176 -5.930 -11.417 1.00 77.69 172 LEU A C 1
ATOM 1325 O O . LEU A 1 172 ? 18.120 -7.073 -11.880 1.00 77.69 172 LEU A O 1
ATOM 1329 N N . PRO A 1 173 ? 18.565 -5.702 -10.148 1.00 78.38 173 PRO A N 1
ATOM 1330 C CA . PRO A 1 173 ? 18.925 -6.787 -9.252 1.00 78.38 173 PRO A CA 1
ATOM 1331 C C . PRO A 1 173 ? 17.730 -7.724 -9.046 1.00 78.38 173 PRO A C 1
ATOM 1333 O O . PRO A 1 173 ? 16.564 -7.332 -9.165 1.00 78.38 173 PRO A O 1
ATOM 1336 N N . HIS A 1 174 ? 18.031 -8.989 -8.755 1.00 79.62 174 HIS A N 1
ATOM 1337 C CA . HIS A 1 174 ? 16.998 -9.994 -8.521 1.00 79.62 174 HIS A CA 1
ATOM 1338 C C . HIS A 1 174 ? 16.115 -9.598 -7.328 1.00 79.62 174 HIS A C 1
ATOM 1340 O O . HIS A 1 174 ? 14.902 -9.487 -7.485 1.00 79.62 174 HIS A O 1
ATOM 1346 N N . ASP A 1 175 ? 16.731 -9.267 -6.194 1.00 83.88 175 ASP A N 1
ATOM 1347 C CA . ASP A 1 175 ? 16.058 -8.616 -5.073 1.00 83.88 175 ASP A CA 1
ATOM 1348 C C . ASP A 1 175 ? 16.155 -7.092 -5.238 1.00 83.88 175 ASP A C 1
ATOM 1350 O O . ASP A 1 175 ? 17.239 -6.501 -5.211 1.00 83.88 175 ASP A O 1
ATOM 1354 N N . LEU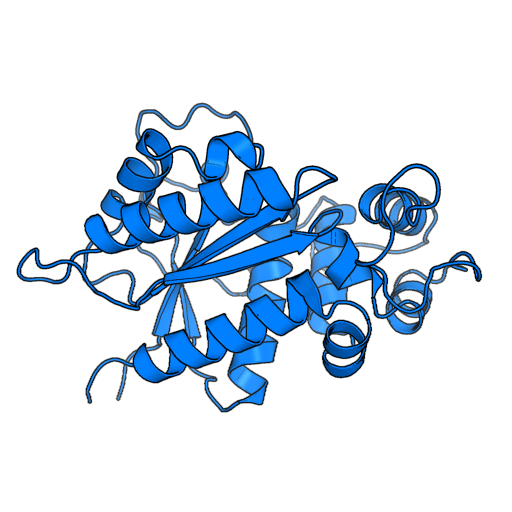 A 1 176 ? 15.005 -6.456 -5.461 1.00 83.19 176 LEU A N 1
ATOM 1355 C CA . LEU A 1 176 ? 14.940 -5.016 -5.702 1.00 83.19 176 LEU A CA 1
ATOM 1356 C C . LEU A 1 176 ? 15.117 -4.208 -4.416 1.00 83.19 176 LEU A C 1
ATOM 1358 O O . LEU A 1 176 ? 15.557 -3.057 -4.467 1.00 83.19 176 LEU A O 1
ATOM 1362 N N . GLU A 1 177 ? 14.844 -4.803 -3.260 1.00 82.38 177 GLU A N 1
ATOM 1363 C CA . GLU A 1 177 ? 14.924 -4.136 -1.965 1.00 82.38 177 GLU A CA 1
ATOM 1364 C C . GLU A 1 177 ? 16.346 -4.222 -1.380 1.00 82.38 177 GLU A C 1
ATOM 1366 O O . GLU A 1 177 ? 16.800 -3.266 -0.746 1.00 82.38 177 GLU A O 1
ATOM 1371 N N . SER A 1 178 ? 17.124 -5.273 -1.674 1.00 72.19 178 SER A N 1
ATOM 1372 C CA . SER A 1 178 ? 18.485 -5.432 -1.131 1.00 72.19 178 SER A CA 1
ATOM 1373 C C . SER A 1 178 ? 19.585 -4.776 -1.969 1.00 72.19 178 SER A C 1
ATOM 1375 O O . SER A 1 178 ? 20.254 -5.420 -2.756 1.00 72.19 178 SER A O 1
ATOM 1377 N N . LEU A 1 179 ? 19.855 -3.483 -1.743 1.00 53.69 179 LEU A N 1
ATOM 1378 C CA . LEU A 1 179 ? 21.164 -2.864 -2.037 1.00 53.69 179 LEU A CA 1
ATOM 1379 C C . LEU A 1 179 ? 21.323 -1.587 -1.188 1.00 53.69 179 LEU A C 1
ATOM 1381 O O . LEU A 1 179 ? 20.501 -0.686 -1.354 1.00 53.69 179 LEU A O 1
ATOM 1385 N N . PRO A 1 180 ? 22.339 -1.473 -0.313 1.00 52.97 180 PRO A N 1
ATOM 1386 C CA . PRO A 1 180 ? 22.683 -0.205 0.322 1.00 52.97 180 PRO A CA 1
ATOM 1387 C C . PRO A 1 180 ? 23.464 0.704 -0.643 1.00 52.97 180 PRO A C 1
ATOM 1389 O O . PRO A 1 180 ? 24.384 0.249 -1.325 1.00 52.97 180 PRO A O 1
ATOM 1392 N N . GLY A 1 181 ? 23.138 1.999 -0.651 1.00 58.72 181 GLY A N 1
ATOM 1393 C CA . GLY A 1 181 ? 23.943 3.038 -1.301 1.00 58.72 181 GLY A CA 1
ATOM 1394 C C . GLY A 1 181 ? 23.908 3.048 -2.833 1.00 58.72 181 GLY A C 1
ATOM 1395 O O . GLY A 1 181 ? 23.053 2.455 -3.480 1.00 58.72 181 GLY A O 1
ATOM 1396 N N . ASP A 1 182 ? 24.878 3.748 -3.407 1.00 45.62 182 ASP A N 1
ATOM 1397 C CA . ASP A 1 182 ? 25.159 4.140 -4.798 1.00 45.62 182 ASP A CA 1
ATOM 1398 C C . ASP A 1 182 ? 25.167 3.027 -5.873 1.00 45.62 182 ASP A C 1
ATOM 1400 O O . ASP A 1 182 ? 25.396 3.301 -7.052 1.00 45.62 182 ASP A O 1
ATOM 1404 N N . ARG A 1 183 ? 24.845 1.781 -5.503 1.00 47.00 183 ARG A N 1
ATOM 1405 C CA . ARG A 1 183 ? 24.558 0.666 -6.425 1.00 47.00 183 ARG A CA 1
ATOM 1406 C C . ARG A 1 183 ? 23.085 0.269 -6.479 1.00 47.00 183 ARG A C 1
ATOM 1408 O O . ARG A 1 183 ? 22.746 -0.616 -7.253 1.00 47.00 183 ARG A O 1
ATOM 1415 N N . SER A 1 184 ? 22.233 0.910 -5.680 1.00 52.59 184 SER A N 1
ATOM 1416 C CA . SER A 1 184 ? 20.782 0.723 -5.649 1.00 52.59 184 SER A CA 1
ATOM 1417 C C . SER A 1 184 ? 20.197 0.727 -7.070 1.00 52.59 184 SER A C 1
ATOM 1419 O O . SER A 1 184 ? 20.651 1.534 -7.891 1.00 52.59 184 SER A O 1
ATOM 1421 N N . PRO A 1 185 ? 19.210 -0.140 -7.396 1.00 51.22 185 PRO A N 1
ATOM 1422 C CA . PRO A 1 185 ? 18.428 0.041 -8.608 1.00 51.22 185 PRO A CA 1
ATOM 1423 C C . PRO A 1 185 ? 17.942 1.482 -8.593 1.00 51.22 185 PRO A C 1
ATOM 1425 O O . PRO A 1 185 ? 17.230 1.897 -7.678 1.00 51.22 185 PRO A O 1
ATOM 1428 N N . ARG A 1 186 ? 18.453 2.258 -9.554 1.00 58.62 186 ARG A N 1
ATOM 1429 C CA . ARG A 1 186 ? 18.198 3.688 -9.727 1.00 58.62 186 ARG A CA 1
ATOM 1430 C C . ARG A 1 186 ? 16.719 3.916 -9.447 1.00 58.62 186 ARG A C 1
ATOM 1432 O O . ARG A 1 186 ? 15.920 3.419 -10.219 1.00 58.62 186 ARG A O 1
ATOM 1439 N N . ASN A 1 187 ? 16.397 4.560 -8.322 1.00 74.69 187 ASN A N 1
ATOM 1440 C CA . ASN A 1 187 ? 15.054 4.865 -7.817 1.00 74.69 187 ASN A CA 1
ATOM 1441 C C . ASN A 1 187 ? 13.903 4.228 -8.638 1.00 74.69 187 ASN A C 1
ATOM 1443 O O . ASN A 1 187 ? 13.576 4.752 -9.703 1.00 74.69 187 ASN A O 1
ATOM 1447 N N . ALA A 1 188 ? 13.296 3.129 -8.166 1.00 84.06 188 ALA A N 1
ATOM 1448 C CA . ALA A 1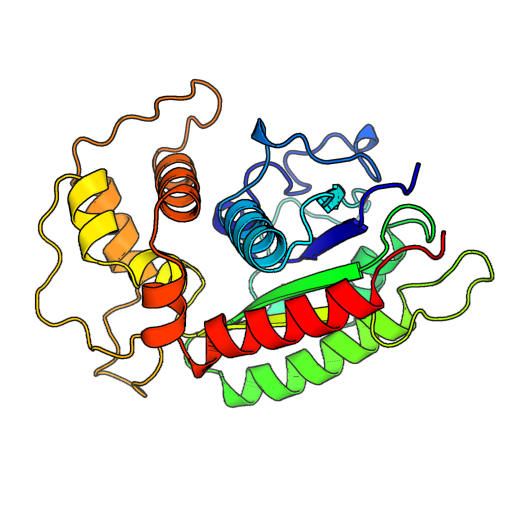 188 ? 12.262 2.385 -8.904 1.00 84.06 188 ALA A CA 1
ATOM 1449 C C . ALA A 1 188 ? 11.155 3.288 -9.474 1.00 84.06 188 ALA A C 1
ATOM 1451 O O . ALA A 1 188 ? 10.731 3.112 -10.616 1.00 84.06 188 ALA A O 1
ATOM 1452 N N . LYS A 1 189 ? 10.783 4.337 -8.734 1.00 86.50 189 LYS A N 1
ATOM 1453 C CA . LYS A 1 189 ? 9.892 5.403 -9.198 1.00 86.50 189 LYS A CA 1
ATOM 1454 C C . LYS A 1 189 ? 10.374 6.095 -10.469 1.00 86.50 189 LYS A C 1
ATOM 1456 O O . LYS A 1 189 ? 9.589 6.273 -11.389 1.00 86.50 189 LYS A O 1
ATOM 1461 N N . ALA A 1 190 ? 11.647 6.476 -10.550 1.00 86.44 190 ALA A N 1
ATOM 1462 C CA . ALA A 1 190 ? 12.219 7.112 -11.735 1.00 86.44 190 ALA A CA 1
ATOM 1463 C C . ALA A 1 190 ? 12.232 6.166 -12.945 1.00 86.44 190 ALA A C 1
ATOM 1465 O O . ALA A 1 190 ? 11.954 6.603 -14.062 1.00 86.44 190 ALA A O 1
ATOM 1466 N N . ILE A 1 191 ? 12.511 4.875 -12.729 1.00 88.12 191 ILE A N 1
ATOM 1467 C CA . ILE A 1 191 ? 12.427 3.857 -13.785 1.00 88.12 191 ILE A CA 1
ATOM 1468 C C . ILE A 1 191 ? 10.987 3.740 -14.275 1.00 88.12 191 ILE A C 1
ATOM 1470 O O . ILE A 1 191 ? 10.743 3.838 -15.477 1.00 88.12 191 ILE A O 1
ATOM 1474 N N . LEU A 1 192 ? 10.031 3.588 -13.357 1.00 90.69 192 LEU A N 1
ATOM 1475 C CA . LEU A 1 192 ? 8.630 3.416 -13.712 1.00 90.69 192 LEU A CA 1
ATOM 1476 C C . LEU A 1 192 ? 8.043 4.678 -14.359 1.00 90.69 192 LEU A C 1
ATOM 1478 O O . LEU A 1 192 ? 7.344 4.583 -15.363 1.00 90.69 192 LEU A O 1
ATOM 1482 N N . ASP A 1 193 ? 8.380 5.869 -13.862 1.00 91.12 193 ASP A N 1
ATOM 1483 C CA . ASP A 1 193 ? 7.975 7.137 -14.473 1.00 91.12 193 ASP A CA 1
ATOM 1484 C C . ASP A 1 193 ? 8.566 7.313 -15.877 1.00 91.12 193 ASP A C 1
ATOM 1486 O O . ASP A 1 193 ? 7.860 7.765 -16.780 1.00 91.12 193 ASP A O 1
ATOM 1490 N N . SER A 1 194 ? 9.827 6.924 -16.093 1.00 90.62 194 SER A N 1
ATOM 1491 C CA . SER A 1 194 ? 10.459 6.958 -17.416 1.00 90.62 194 SER A CA 1
ATOM 1492 C C . SER A 1 194 ? 9.827 5.949 -18.380 1.00 90.62 194 SER A C 1
ATOM 1494 O O . SER A 1 194 ? 9.522 6.298 -19.524 1.00 90.62 194 SER A O 1
ATOM 1496 N N . ALA A 1 195 ? 9.560 4.727 -17.915 1.00 91.81 195 ALA A N 1
ATOM 1497 C CA . ALA A 1 195 ? 8.873 3.685 -18.672 1.00 91.81 195 ALA A CA 1
ATOM 1498 C C . ALA A 1 195 ? 7.459 4.128 -19.079 1.00 91.81 195 ALA A C 1
ATOM 1500 O O . ALA A 1 195 ? 7.088 4.054 -20.249 1.00 91.81 195 ALA A O 1
ATOM 1501 N N . ILE A 1 196 ? 6.685 4.682 -18.142 1.00 92.69 196 ILE A N 1
ATOM 1502 C CA . ILE A 1 196 ? 5.349 5.213 -18.431 1.00 92.69 196 ILE A CA 1
ATOM 1503 C C . ILE A 1 196 ? 5.452 6.381 -19.412 1.00 92.69 196 ILE A C 1
ATOM 1505 O O . ILE A 1 196 ? 4.725 6.401 -20.403 1.00 92.69 196 ILE A O 1
ATOM 1509 N N . GLY A 1 197 ? 6.364 7.328 -19.182 1.00 91.12 197 GLY A N 1
ATOM 1510 C CA . GLY A 1 197 ? 6.539 8.497 -20.041 1.00 91.12 197 GLY A CA 1
ATOM 1511 C C . GLY A 1 197 ? 6.882 8.136 -21.488 1.00 91.12 197 GLY A C 1
ATOM 1512 O O . GLY A 1 197 ? 6.310 8.722 -22.408 1.00 91.12 197 GLY A O 1
ATOM 1513 N N . SER A 1 198 ? 7.753 7.143 -21.682 1.00 89.94 198 SER A N 1
ATOM 1514 C CA . SER A 1 198 ? 8.217 6.680 -22.999 1.00 89.94 198 SER A CA 1
ATOM 1515 C C . SER A 1 198 ? 7.288 5.680 -23.695 1.00 89.94 198 SER A C 1
ATOM 1517 O O . SER A 1 198 ? 7.396 5.504 -24.907 1.00 89.94 198 SER A O 1
ATOM 1519 N N . SER A 1 199 ? 6.370 5.044 -22.964 1.00 92.06 199 SER A N 1
ATOM 1520 C CA . SER A 1 199 ? 5.418 4.084 -23.535 1.00 92.06 199 SER A CA 1
ATOM 1521 C C . SER A 1 199 ? 4.432 4.722 -24.525 1.00 92.06 199 SER A C 1
ATOM 1523 O O . SER A 1 199 ? 4.304 5.945 -24.605 1.00 92.06 199 SER A O 1
ATOM 1525 N N . ALA A 1 200 ? 3.646 3.897 -25.223 1.00 87.31 200 ALA A N 1
ATOM 1526 C CA . ALA A 1 200 ? 2.436 4.332 -25.934 1.00 87.31 200 ALA A CA 1
ATOM 1527 C C . ALA A 1 200 ? 1.158 4.193 -25.079 1.00 87.31 200 ALA A C 1
ATOM 1529 O O . ALA A 1 200 ? 0.058 4.425 -25.578 1.00 87.31 200 ALA A O 1
ATOM 1530 N N . PHE A 1 201 ? 1.294 3.821 -23.797 1.00 88.31 201 PHE A N 1
ATOM 1531 C CA . PHE A 1 201 ? 0.181 3.557 -22.884 1.00 88.31 201 PHE A CA 1
ATOM 1532 C C . PHE A 1 201 ? -0.829 4.710 -22.850 1.00 88.31 201 PHE A C 1
ATOM 1534 O O . PHE A 1 201 ? -0.473 5.837 -22.492 1.00 88.31 201 PHE A O 1
ATOM 1541 N N . GLN A 1 202 ? -2.087 4.413 -23.175 1.00 83.69 202 GLN A N 1
ATOM 1542 C CA . GLN A 1 202 ? -3.198 5.358 -23.098 1.00 83.69 202 GLN A CA 1
ATOM 1543 C C . GLN A 1 202 ? -4.136 4.968 -21.953 1.00 83.69 202 GLN A C 1
ATOM 1545 O O . GLN A 1 202 ? -4.509 3.795 -21.859 1.00 83.69 202 GLN A O 1
ATOM 1550 N N . PRO A 1 203 ? -4.552 5.924 -21.102 1.00 80.38 203 PRO A N 1
ATOM 1551 C CA . PRO A 1 203 ? -5.549 5.653 -20.080 1.00 80.38 203 PRO A CA 1
ATOM 1552 C C . PRO A 1 203 ? -6.837 5.148 -20.729 1.00 80.38 203 PRO A C 1
ATOM 1554 O O . PRO A 1 203 ? -7.399 5.810 -21.601 1.00 80.38 203 PRO A O 1
ATOM 1557 N N . GLN A 1 204 ? -7.312 3.981 -20.303 1.00 74.88 204 GLN A N 1
ATOM 1558 C CA . GLN A 1 204 ? -8.554 3.413 -20.832 1.00 74.88 204 GLN A CA 1
ATOM 1559 C C . GLN A 1 204 ? -9.783 4.006 -20.133 1.00 74.88 204 GLN A C 1
ATOM 1561 O O . GLN A 1 204 ? -10.859 4.100 -20.725 1.00 74.88 204 GLN A O 1
ATOM 1566 N N . LYS A 1 205 ? -9.628 4.449 -18.879 1.00 64.75 205 LYS A N 1
ATOM 1567 C CA . LYS A 1 205 ? -10.697 5.087 -18.112 1.00 64.75 205 LYS A CA 1
ATOM 1568 C C . LYS A 1 205 ? -10.658 6.618 -18.259 1.00 64.75 205 LYS A C 1
ATOM 1570 O O . LYS A 1 205 ? -9.657 7.237 -17.90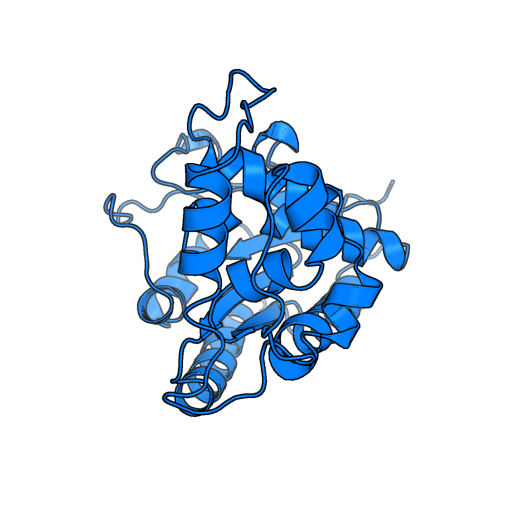5 1.00 64.75 205 LYS A O 1
ATOM 1575 N N . PRO A 1 206 ? -11.777 7.275 -18.635 1.00 54.31 206 PRO A N 1
ATOM 1576 C CA . PRO A 1 206 ? -11.863 8.741 -18.737 1.00 54.31 206 PRO A CA 1
ATOM 1577 C C . PRO A 1 206 ? -11.591 9.494 -17.422 1.00 54.31 206 PRO A C 1
ATOM 1579 O O . PRO A 1 206 ? -11.370 10.703 -17.427 1.00 54.31 206 PRO A O 1
ATOM 1582 N N . ARG A 1 207 ? -11.685 8.797 -16.281 1.00 53.38 207 ARG A N 1
ATOM 1583 C CA . ARG A 1 207 ? -11.709 9.391 -14.935 1.00 53.38 207 ARG A CA 1
ATOM 1584 C C . ARG A 1 207 ? -10.322 9.622 -14.343 1.00 53.38 207 ARG A C 1
ATOM 1586 O O . ARG A 1 207 ? -10.164 10.515 -13.513 1.00 53.38 207 ARG A O 1
ATOM 1593 N N . VAL A 1 208 ? -9.317 8.880 -14.798 1.00 55.97 208 VAL A N 1
ATOM 1594 C CA . VAL A 1 208 ? -7.927 9.065 -14.385 1.00 55.97 208 VAL A CA 1
ATOM 1595 C C . VAL A 1 208 ? -7.200 9.787 -15.515 1.00 55.97 208 VAL A C 1
ATOM 1597 O O . VAL A 1 208 ? -6.468 9.200 -16.301 1.00 55.97 208 VAL A O 1
ATOM 1600 N N . GLN A 1 209 ? -7.390 11.108 -15.600 1.00 59.47 209 GLN A N 1
ATOM 1601 C CA . GLN A 1 209 ? -6.674 11.946 -16.578 1.00 59.47 209 GLN A CA 1
ATOM 1602 C C . GLN A 1 209 ? -5.146 11.937 -16.373 1.00 59.47 209 GLN A C 1
ATOM 1604 O O . GLN A 1 209 ? -4.401 12.477 -17.186 1.00 59.47 209 GLN A O 1
ATOM 1609 N N . ASN A 1 210 ? -4.663 11.327 -15.285 1.00 79.62 210 ASN A N 1
ATOM 1610 C CA . ASN A 1 210 ? -3.248 11.143 -15.031 1.00 79.62 210 ASN A CA 1
ATOM 1611 C C . ASN A 1 210 ? -2.800 9.738 -15.452 1.00 79.62 210 ASN A C 1
ATOM 1613 O O . ASN A 1 210 ? -2.957 8.763 -14.720 1.00 79.62 210 ASN A O 1
ATOM 1617 N N . ARG A 1 211 ? -2.148 9.677 -16.609 1.00 86.69 211 ARG A N 1
ATOM 1618 C CA . ARG A 1 211 ? -1.509 8.482 -17.165 1.00 86.69 211 ARG A CA 1
ATOM 1619 C C . ARG A 1 211 ? -0.677 7.677 -16.159 1.00 86.69 211 ARG A C 1
ATOM 1621 O O . ARG A 1 211 ? -0.724 6.453 -16.185 1.00 86.69 211 ARG A O 1
ATOM 1628 N N . HIS A 1 212 ? 0.046 8.346 -15.260 1.00 88.50 212 HIS A N 1
ATOM 1629 C CA . HIS A 1 212 ? 0.901 7.691 -14.267 1.00 88.50 212 HIS A CA 1
ATOM 1630 C C . HIS A 1 212 ? 0.105 6.968 -13.176 1.00 88.50 212 HIS A C 1
ATOM 1632 O O . HIS A 1 212 ? 0.574 5.950 -12.669 1.00 88.50 212 HIS A O 1
ATOM 1638 N N . LEU A 1 213 ? -1.078 7.482 -12.820 1.00 86.44 213 LEU A N 1
ATOM 1639 C CA . LEU A 1 213 ? -1.976 6.844 -11.855 1.00 86.44 213 LEU A CA 1
ATOM 1640 C C . LEU A 1 213 ? -2.632 5.606 -12.465 1.00 86.44 213 LEU A C 1
ATOM 1642 O O . LEU A 1 213 ? -2.598 4.540 -11.859 1.00 86.44 213 LEU A O 1
ATOM 1646 N N . GLU A 1 214 ? -3.177 5.739 -13.676 1.00 88.38 214 GLU A N 1
ATOM 1647 C CA . GLU A 1 214 ? -3.863 4.635 -14.356 1.00 88.38 214 GLU A CA 1
ATOM 1648 C C . GLU A 1 214 ? -2.898 3.478 -14.644 1.00 88.38 214 GLU A C 1
ATOM 1650 O O . GLU A 1 214 ? -3.230 2.329 -14.377 1.00 88.38 214 GLU A O 1
ATOM 1655 N N . ALA A 1 215 ? -1.681 3.771 -15.119 1.00 91.75 215 ALA A N 1
ATOM 1656 C CA . ALA A 1 215 ? -0.673 2.744 -15.377 1.00 91.75 215 ALA A CA 1
ATOM 1657 C C . ALA A 1 215 ? -0.327 1.949 -14.109 1.00 91.75 215 ALA A C 1
ATOM 1659 O O . ALA A 1 215 ? -0.311 0.725 -14.138 1.00 91.75 215 ALA A O 1
ATOM 1660 N N . ARG A 1 216 ? -0.101 2.625 -12.974 1.00 92.94 216 ARG A N 1
ATOM 1661 C CA . ARG A 1 216 ? 0.203 1.960 -11.694 1.00 92.94 216 ARG A CA 1
ATOM 1662 C C . ARG A 1 216 ? -0.962 1.144 -11.161 1.00 92.94 216 ARG A C 1
ATOM 1664 O O . ARG A 1 216 ? -0.746 0.075 -10.601 1.00 92.94 216 ARG A O 1
ATOM 1671 N N . TRP A 1 217 ? -2.180 1.647 -11.328 1.00 91.56 217 TRP A N 1
ATOM 1672 C CA . TRP A 1 217 ? -3.378 0.917 -10.944 1.00 91.56 217 TRP A CA 1
ATOM 1673 C C . TRP A 1 217 ? -3.547 -0.357 -11.782 1.00 91.56 217 TRP A C 1
ATOM 1675 O O . TRP A 1 217 ? -3.727 -1.429 -11.211 1.00 91.56 217 TRP A O 1
ATOM 1685 N N . GLN A 1 218 ? -3.375 -0.272 -13.105 1.00 92.69 218 GLN A N 1
ATOM 1686 C CA . GLN A 1 218 ? -3.401 -1.451 -13.975 1.00 92.69 218 GLN A CA 1
ATOM 1687 C C . GLN A 1 218 ? -2.277 -2.431 -13.640 1.00 92.69 218 GLN A C 1
ATOM 1689 O O . GLN A 1 218 ? -2.546 -3.619 -13.529 1.00 92.69 218 GLN A O 1
ATOM 1694 N N . LEU A 1 219 ? -1.051 -1.954 -13.394 1.00 95.38 219 LEU A N 1
ATOM 1695 C CA . LEU A 1 219 ? 0.043 -2.812 -12.926 1.00 95.38 219 LEU A CA 1
ATOM 1696 C C . LEU A 1 219 ? -0.344 -3.559 -11.650 1.00 95.38 219 LEU A C 1
ATOM 1698 O O . LEU A 1 219 ? -0.234 -4.778 -11.607 1.00 95.38 219 LEU A O 1
ATOM 1702 N N . ALA A 1 220 ? -0.860 -2.861 -10.639 1.00 95.00 220 ALA A N 1
ATOM 1703 C CA . ALA A 1 220 ? -1.304 -3.496 -9.402 1.00 95.00 220 ALA A CA 1
ATOM 1704 C C . ALA A 1 220 ? -2.373 -4.580 -9.618 1.00 95.00 220 ALA A C 1
ATOM 1706 O O . ALA A 1 220 ? -2.438 -5.526 -8.832 1.00 95.00 220 ALA A O 1
ATOM 1707 N N . ASP A 1 221 ? -3.188 -4.468 -10.666 1.00 94.62 221 ASP A N 1
ATOM 1708 C CA . ASP A 1 221 ? -4.198 -5.463 -11.027 1.00 94.62 221 ASP A CA 1
ATOM 1709 C C . ASP A 1 221 ? -3.597 -6.714 -11.690 1.00 94.62 221 ASP A C 1
ATOM 1711 O O . ASP A 1 221 ? -4.041 -7.831 -11.423 1.00 94.62 221 ASP A O 1
ATOM 1715 N N . ILE A 1 222 ? -2.544 -6.554 -12.500 1.00 96.12 222 ILE A N 1
ATOM 1716 C CA . ILE A 1 222 ? -2.048 -7.630 -13.375 1.00 96.12 222 ILE A CA 1
ATOM 1717 C C . ILE A 1 222 ? -0.713 -8.258 -12.962 1.00 96.12 222 ILE A C 1
ATOM 1719 O O . ILE A 1 222 ? -0.452 -9.387 -13.368 1.00 96.12 222 ILE A O 1
ATOM 1723 N N . ILE A 1 223 ? 0.132 -7.585 -12.168 1.00 97.00 223 ILE A N 1
ATOM 1724 C CA . ILE A 1 223 ? 1.442 -8.143 -11.778 1.00 97.00 223 ILE A CA 1
ATOM 1725 C C . ILE A 1 223 ? 1.288 -9.472 -11.033 1.00 97.00 223 ILE A C 1
ATOM 1727 O O . ILE A 1 223 ? 0.335 -9.663 -10.265 1.00 97.00 223 ILE A O 1
ATOM 1731 N N . HIS A 1 224 ? 2.238 -10.383 -11.217 1.00 97.38 224 HIS A N 1
ATOM 1732 C CA . HIS A 1 224 ? 2.255 -11.670 -10.531 1.00 97.38 224 HIS A CA 1
ATOM 1733 C C . HIS A 1 224 ? 2.730 -11.498 -9.089 1.00 97.38 224 HIS A C 1
ATOM 1735 O O . HIS A 1 224 ? 3.908 -11.264 -8.831 1.00 97.38 224 HIS A O 1
ATOM 1741 N N . LEU A 1 225 ? 1.811 -11.652 -8.132 1.00 96.94 225 LEU A N 1
ATOM 1742 C CA . LEU A 1 225 ? 2.100 -11.450 -6.708 1.00 96.94 225 LEU A CA 1
ATOM 1743 C C . LEU A 1 225 ? 3.209 -12.372 -6.185 1.00 96.94 225 LEU A C 1
ATOM 1745 O O . LEU A 1 225 ? 3.992 -11.955 -5.339 1.00 96.94 225 LEU A O 1
ATOM 1749 N N . ASP A 1 226 ? 3.326 -13.592 -6.715 1.00 96.62 226 ASP A N 1
ATOM 1750 C CA . ASP A 1 226 ? 4.402 -14.518 -6.339 1.00 96.62 226 ASP A CA 1
ATOM 1751 C C . ASP A 1 226 ? 5.787 -13.951 -6.691 1.00 96.62 226 ASP A C 1
ATOM 1753 O O . ASP A 1 226 ? 6.695 -14.003 -5.863 1.00 96.62 226 ASP A O 1
ATOM 1757 N N . VAL A 1 227 ? 5.919 -13.308 -7.858 1.00 95.69 227 VAL A N 1
ATOM 1758 C CA . VAL A 1 227 ? 7.159 -12.640 -8.293 1.00 95.69 227 VAL A CA 1
ATOM 1759 C C . VAL A 1 227 ? 7.466 -11.438 -7.401 1.00 95.69 227 VAL A C 1
ATOM 1761 O O . VAL A 1 227 ? 8.612 -11.239 -7.001 1.00 95.69 227 VAL A O 1
ATOM 1764 N N . VAL A 1 228 ? 6.448 -10.648 -7.035 1.00 95.69 228 VAL A N 1
ATOM 1765 C CA . VAL A 1 228 ? 6.630 -9.513 -6.115 1.00 95.69 228 VAL A CA 1
ATOM 1766 C C . VAL A 1 228 ? 7.118 -10.003 -4.750 1.00 95.69 228 VAL A C 1
ATOM 1768 O O . VAL A 1 228 ? 8.083 -9.466 -4.214 1.00 95.69 228 V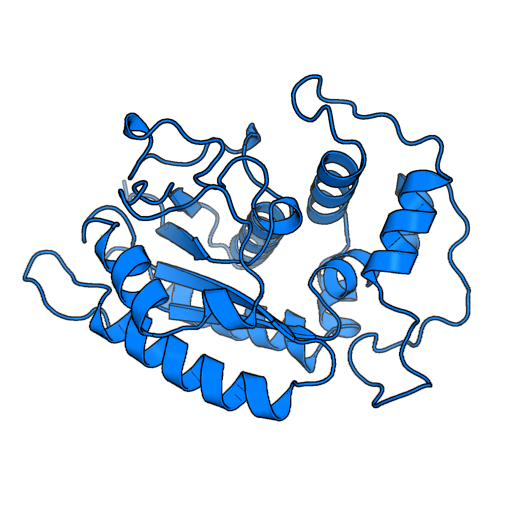AL A O 1
ATOM 1771 N N . ARG A 1 229 ? 6.507 -11.057 -4.195 1.00 95.50 229 ARG A N 1
ATOM 1772 C CA . ARG A 1 229 ? 6.920 -11.645 -2.910 1.00 95.50 229 ARG A CA 1
ATOM 1773 C C . ARG A 1 229 ? 8.338 -12.217 -2.953 1.00 95.50 229 ARG A C 1
ATOM 1775 O O . ARG A 1 229 ? 9.051 -12.100 -1.960 1.00 95.50 229 ARG A O 1
ATOM 1782 N N . GLU A 1 230 ? 8.750 -12.806 -4.075 1.00 94.06 230 GLU A N 1
ATOM 1783 C CA . GLU A 1 230 ? 10.106 -13.334 -4.271 1.00 94.06 230 GLU A CA 1
ATOM 1784 C C . GLU A 1 230 ? 11.161 -12.220 -4.332 1.00 94.06 230 GLU A C 1
ATOM 1786 O O . GLU A 1 230 ? 12.216 -12.338 -3.705 1.00 94.06 230 GLU A O 1
ATOM 1791 N N . ARG A 1 231 ? 10.867 -11.130 -5.052 1.00 91.56 231 ARG A N 1
ATOM 1792 C CA . ARG A 1 231 ? 11.822 -10.045 -5.343 1.00 91.56 231 ARG A CA 1
ATOM 1793 C C . ARG A 1 231 ? 11.793 -8.878 -4.353 1.00 91.56 231 ARG A C 1
ATOM 1795 O O . ARG A 1 231 ? 12.673 -8.020 -4.414 1.00 91.56 231 ARG A O 1
ATOM 1802 N N . CYS A 1 232 ? 10.796 -8.832 -3.471 1.00 92.00 232 CYS A N 1
ATOM 1803 C CA . CYS A 1 232 ? 10.600 -7.796 -2.454 1.00 92.00 232 CYS A CA 1
ATOM 1804 C C . CYS A 1 232 ? 10.316 -8.434 -1.082 1.00 92.00 232 CYS A C 1
ATOM 1806 O O . CYS A 1 232 ? 9.220 -8.332 -0.524 1.00 92.00 232 CYS A O 1
ATOM 1808 N N . GLN A 1 233 ? 11.294 -9.162 -0.541 1.00 89.94 233 GLN A N 1
ATOM 1809 C CA . GLN A 1 233 ? 11.086 -9.965 0.668 1.00 89.94 233 GLN A CA 1
ATOM 1810 C C . GLN A 1 233 ? 11.037 -9.129 1.956 1.00 89.94 233 GLN A C 1
ATOM 1812 O O . GLN A 1 233 ? 10.256 -9.421 2.865 1.00 89.94 233 GLN A O 1
ATOM 1817 N N . ALA A 1 234 ? 11.881 -8.102 2.053 1.00 87.81 234 ALA A N 1
ATOM 1818 C CA . ALA A 1 234 ? 12.084 -7.343 3.284 1.00 87.81 234 ALA A CA 1
ATOM 1819 C C . ALA A 1 234 ? 10.966 -6.319 3.538 1.00 87.81 234 ALA A C 1
ATOM 1821 O O . ALA A 1 234 ? 10.621 -6.058 4.691 1.00 87.81 234 ALA A O 1
ATOM 1822 N N . GLY A 1 235 ? 10.404 -5.750 2.475 1.00 89.56 235 GLY A N 1
ATOM 1823 C CA . GLY A 1 235 ? 9.302 -4.801 2.502 1.00 89.56 235 GLY A CA 1
ATOM 1824 C C . GLY A 1 235 ? 7.973 -5.475 2.185 1.00 89.56 235 GLY A C 1
ATOM 1825 O O . GLY A 1 235 ? 7.127 -5.600 3.074 1.00 89.56 235 GLY A O 1
ATOM 1826 N N . TYR A 1 236 ? 7.779 -5.927 0.941 1.00 94.00 236 TYR A N 1
ATOM 1827 C CA . TYR A 1 236 ? 6.476 -6.431 0.481 1.00 94.00 236 TYR A CA 1
ATOM 1828 C C . TYR A 1 236 ? 6.041 -7.727 1.174 1.00 94.00 236 TYR A C 1
ATOM 1830 O O . TYR A 1 236 ? 4.972 -7.770 1.779 1.00 94.00 236 TYR A O 1
ATOM 1838 N N . LEU A 1 237 ? 6.848 -8.792 1.137 1.00 94.44 237 LEU A N 1
ATOM 1839 C CA . LEU A 1 237 ? 6.458 -10.076 1.736 1.00 94.44 237 LEU A CA 1
ATOM 1840 C C . LEU A 1 237 ? 6.247 -9.955 3.253 1.00 94.44 237 LEU A C 1
ATOM 1842 O O . LEU A 1 237 ? 5.266 -10.478 3.789 1.00 94.44 237 LEU A O 1
ATOM 1846 N N . ALA A 1 238 ? 7.133 -9.234 3.947 1.00 92.06 238 ALA A N 1
ATOM 1847 C CA . ALA A 1 238 ? 6.982 -8.947 5.372 1.00 92.06 238 ALA A CA 1
ATOM 1848 C C . ALA A 1 238 ? 5.660 -8.215 5.670 1.00 92.06 238 ALA A C 1
ATOM 1850 O O . ALA A 1 238 ? 4.920 -8.617 6.575 1.00 92.06 238 ALA A O 1
ATOM 1851 N N . PHE A 1 239 ? 5.332 -7.196 4.870 1.00 94.94 239 PHE A N 1
ATOM 1852 C CA . PHE A 1 239 ? 4.068 -6.469 4.952 1.00 94.94 239 PHE A CA 1
ATOM 1853 C C . PHE A 1 239 ? 2.860 -7.390 4.761 1.00 94.94 239 PHE A C 1
ATOM 1855 O O . PHE A 1 239 ? 1.957 -7.391 5.599 1.00 94.94 239 PHE A O 1
ATOM 1862 N N . ILE A 1 240 ? 2.839 -8.194 3.696 1.00 96.19 240 ILE A N 1
ATOM 1863 C CA . ILE A 1 240 ? 1.706 -9.073 3.384 1.00 96.19 240 ILE A CA 1
ATOM 1864 C C . ILE A 1 240 ? 1.493 -10.122 4.477 1.00 96.19 240 ILE A C 1
ATOM 1866 O O . ILE A 1 240 ? 0.356 -10.344 4.899 1.00 96.19 240 ILE A O 1
ATOM 1870 N N . ASN A 1 241 ? 2.564 -10.706 5.016 1.00 95.44 241 ASN A N 1
ATOM 1871 C CA . ASN A 1 241 ? 2.459 -11.646 6.131 1.00 95.44 241 ASN A CA 1
ATOM 1872 C C . ASN A 1 241 ? 1.811 -10.999 7.365 1.00 95.44 241 ASN A C 1
ATOM 1874 O O . ASN A 1 241 ? 0.918 -11.589 7.983 1.00 95.44 241 ASN A O 1
ATOM 1878 N N . GLN A 1 242 ? 2.210 -9.768 7.703 1.00 94.44 242 GLN A N 1
ATOM 1879 C CA . GLN A 1 242 ? 1.602 -9.023 8.805 1.00 94.44 242 GLN A CA 1
ATOM 1880 C C . GLN A 1 242 ? 0.139 -8.659 8.507 1.00 94.44 242 GLN A C 1
ATOM 1882 O O . GLN A 1 242 ? -0.727 -8.839 9.365 1.00 94.44 242 GLN A O 1
ATOM 1887 N N . LEU A 1 243 ? -0.148 -8.178 7.296 1.00 95.75 243 LEU A N 1
ATOM 1888 C CA . LEU A 1 243 ? -1.486 -7.817 6.830 1.00 95.75 243 LEU A CA 1
ATOM 1889 C C . LEU A 1 243 ? -2.450 -8.999 6.952 1.00 95.75 243 LEU A C 1
ATOM 1891 O O . LEU A 1 243 ? -3.504 -8.855 7.567 1.00 95.75 243 LEU A O 1
ATOM 1895 N N . VAL A 1 244 ? -2.082 -10.169 6.424 1.00 95.25 244 VAL A N 1
ATOM 1896 C CA . VAL A 1 244 ? -2.908 -11.384 6.480 1.00 95.25 244 VAL A CA 1
ATOM 1897 C C . VAL A 1 244 ? -3.131 -11.828 7.923 1.00 95.25 244 VAL A C 1
ATOM 1899 O O . VAL A 1 244 ? -4.257 -12.165 8.295 1.00 95.25 244 VAL A O 1
ATOM 1902 N N . HIS A 1 245 ? -2.084 -11.808 8.752 1.00 94.06 245 HIS A N 1
ATOM 1903 C CA . HIS A 1 245 ? -2.203 -12.159 10.165 1.00 94.06 245 HIS A CA 1
ATOM 1904 C C . HIS A 1 245 ? -3.214 -11.255 10.884 1.00 94.06 245 HIS A C 1
ATOM 1906 O O . HIS A 1 245 ? -4.145 -11.740 11.531 1.00 94.06 245 HIS A O 1
ATOM 1912 N N . VAL A 1 246 ? -3.078 -9.938 10.724 1.00 93.31 246 VAL A N 1
ATOM 1913 C CA . VAL A 1 246 ? -3.971 -8.963 11.354 1.00 93.31 246 VAL A CA 1
ATOM 1914 C C . VAL A 1 246 ? -5.383 -9.058 10.776 1.00 93.31 246 VAL A C 1
ATOM 1916 O O . VAL A 1 246 ? -6.341 -9.048 11.541 1.00 93.31 246 VAL A O 1
ATOM 1919 N N . ALA A 1 247 ? -5.550 -9.218 9.464 1.00 93.00 247 ALA A N 1
ATOM 1920 C CA . ALA A 1 247 ? -6.860 -9.306 8.817 1.00 93.00 247 ALA A CA 1
ATOM 1921 C C . ALA A 1 247 ? -7.657 -10.554 9.232 1.00 93.00 247 ALA A C 1
ATOM 1923 O O . ALA A 1 247 ? -8.871 -10.473 9.406 1.00 93.00 247 ALA A O 1
ATOM 1924 N N . ARG A 1 248 ? -6.994 -11.696 9.460 1.00 91.00 248 ARG A N 1
ATOM 1925 C CA . ARG A 1 248 ? -7.653 -12.911 9.977 1.00 91.00 248 ARG A CA 1
ATOM 1926 C C . ARG A 1 248 ? -8.177 -12.725 11.391 1.00 91.00 248 ARG A C 1
ATOM 1928 O O . ARG A 1 248 ? -9.298 -13.115 11.688 1.00 91.00 248 ARG A O 1
ATOM 1935 N N . ASN A 1 249 ? -7.395 -12.065 12.238 1.00 87.19 249 ASN A N 1
ATOM 1936 C CA . ASN A 1 249 ? -7.859 -11.694 13.569 1.00 87.19 249 ASN A CA 1
ATOM 1937 C C . ASN A 1 249 ? -8.952 -10.614 13.471 1.00 87.19 249 ASN A C 1
ATOM 1939 O O . ASN A 1 249 ? -9.834 -10.560 14.326 1.00 87.19 249 ASN A O 1
ATOM 1943 N N . SER A 1 250 ? -8.854 -9.775 12.430 1.00 83.88 250 SER A N 1
ATOM 1944 C CA . SER A 1 250 ? -9.700 -8.679 11.914 1.00 83.88 250 SER A CA 1
ATOM 1945 C C . SER A 1 250 ? -11.206 -8.856 11.960 1.00 83.88 250 SER A C 1
ATOM 1947 O O . SER A 1 250 ? -11.954 -7.903 12.180 1.00 83.88 250 SER A O 1
ATOM 1949 N N . GLN A 1 251 ? -11.638 -10.072 11.637 1.00 70.56 251 GLN A N 1
ATOM 1950 C CA . GLN A 1 251 ? -12.992 -10.285 11.163 1.00 70.56 251 GLN A CA 1
ATOM 1951 C C . GLN A 1 251 ? -14.017 -9.975 12.261 1.00 70.56 251 GLN A C 1
ATOM 1953 O O . GLN A 1 251 ? -13.810 -10.353 13.419 1.00 70.56 251 GLN A O 1
ATOM 1958 N N . PRO A 1 252 ? -15.111 -9.267 11.924 1.00 60.69 252 PRO A N 1
ATOM 1959 C CA . PRO A 1 252 ? -16.199 -9.070 12.866 1.00 60.69 252 PRO A CA 1
ATOM 1960 C C . PRO A 1 252 ? -16.722 -10.442 13.302 1.00 60.69 252 PRO A C 1
ATOM 1962 O O . PRO A 1 252 ? -16.982 -11.303 12.460 1.00 60.69 252 PRO A O 1
ATOM 1965 N N . LEU A 1 253 ? -16.841 -10.646 14.618 1.00 49.06 253 LEU A N 1
ATOM 1966 C CA . LEU A 1 253 ? -17.503 -11.826 15.174 1.00 49.06 253 LEU A CA 1
ATOM 1967 C C . LEU A 1 253 ? -18.920 -11.905 14.581 1.00 49.06 253 LEU A C 1
ATOM 1969 O O . LEU A 1 253 ? -19.598 -10.879 14.475 1.00 49.06 253 LEU A O 1
ATOM 1973 N N . ALA A 1 254 ? -19.292 -13.103 14.123 1.00 43.38 254 ALA A N 1
ATOM 1974 C CA . ALA A 1 254 ? -20.584 -13.389 13.501 1.00 43.38 254 ALA A CA 1
ATOM 1975 C C . ALA A 1 254 ? -21.760 -13.170 14.459 1.00 43.38 254 ALA A C 1
ATOM 1977 O O . ALA A 1 254 ? -21.590 -13.440 15.670 1.00 43.38 254 ALA A O 1
#

pLDDT: mean 83.35, std 12.37, range [43.38, 97.38]

Radius of gyration: 17.68 Å; chains: 1; bounding box: 50×38×50 Å

Sequence (254 aa):
MSRPLRIGLISEGRLELGTSVPDILDPSDGGKIINPDQEGALHTLIRRELGGVGLNDVAFVHRHRTVKDNRILRTGHSVIQPKYLSRVVVSWKPEEVDMVVLVIDVDDELLSRQDKVAHAQTVVTQNLLDQDGVPRLNRCATGLAIKNFDTWLLADTDTVASLLSVVLAADLPHDLESLPGDRSPRNAKAILDSAIGSSAFQPQKPRVQNRHLEARWQLADIIHLDVVRERCQAGYLAFINQLVHVARNSQPLA

Secondary structure (DSSP, 8-state):
-PPPEEEEEE-S-HHHHTT-STTTS-GGGTTSBPPGGG--HHHHHHHHHHHHTT---EEEBPPPPPTT--SPPPPHHHHT-HHHHHHHHTTS-TTT-SEEEEEEEESS-HHHHHHHHHHHHHHHHHH-B-TTS-B-TT-EEEEEEET-THHHHHSSHHHHHHHHT----TT--SSSS---STTS-S-HHHHHHHHHHHS----SSTT---HHHHHHHHHHHHS-HHHHHHH-IIIIIHHHHHHHHHHHHHSPP-

Foldseek 3Di:
DFAFAEEEEFEQDCQQAAQLDLLNDDLVQALPWDDPVRGFLNRLLLQVLCVVVVRNRHTYGRFRDDPPPDPDGGALVRSLDLVNLLVRLLSHDLVSHLAYEYEHEDEQCVVVVVVSVVVSQVSNQQRNAHPVRHGDPLRYFYFYQALDPLLLLCLQVVVLCVQQVHDQDPPQDLAQRDDHPPVHPPRSVVSSVVSQVPGPDDQPDPPCPPSSRSSSNVSSNDGDVVSSCRRHVPGPVRRSVSSNVSVVVRGDDD